Protein AF-A0A667I2D5-F1 (afdb_monomer)

Radius of gyration: 54.89 Å; Cα contacts (8 Å, |Δi|>4): 30; chains: 1; bounding box: 127×65×153 Å

Solvent-accessible surface area (backbone atoms only — not comparable to full-atom values): 14997 Å² total; per-residue (Å²): 140,82,88,86,86,86,88,80,86,84,83,89,75,94,70,89,78,76,84,70,82,79,79,77,81,77,78,92,83,74,82,75,55,59,56,60,52,53,53,52,50,53,54,51,48,52,52,52,52,47,63,74,64,27,68,67,62,54,41,68,75,39,46,72,55,36,74,75,37,50,71,60,47,50,52,52,49,53,50,50,51,51,51,52,54,50,52,54,51,50,52,51,50,49,53,37,58,77,65,43,40,60,62,53,37,52,50,48,51,48,56,49,62,80,41,68,89,58,86,67,83,75,88,70,86,81,86,44,69,71,62,53,49,47,66,71,44,47,66,58,55,48,53,52,51,56,51,52,52,52,54,49,53,52,51,53,52,52,49,51,55,50,52,53,51,49,53,54,50,52,52,53,51,53,53,52,49,52,54,50,51,53,50,51,52,53,50,53,61,72,66,50,77,73,81,78,77,83,73,86,81,87,77,90,77,91,83,81,90,80,86,80,81,80,81,78,83,88,83,89,84,78,91,74,84,84,86,74,90,77,91,86,136

Sequence (233 aa):
MAEARSSYAGGGSEGKGLEGPSRESVPPGTTVPRVKLLDTLVDTFLQKLVAAGSYQRFTDCYKRLYQLQPEMTQRIYDKFITQLQTSVREEISEIKAEGNLEAVLNALDKIVEDRKDQEEPAWRPSGNPEADLRSALVPYFRQQRDALQRHVRKQEAENRRLAEAVVAGRQQVQELQRRGQARQQAWQVSARPYPRAQTPGPGGHDLVLVGVTWGSPHNCSPVALKRVHQDDV

Mean predicted aligned error: 17.48 Å

Nearest PDB structures (foldseek):
  8ppr-assembly1_P  TM=8.383E-01  e=3.979E-16  Homo sapiens

InterPro domains:
  IPR007128 Nuclear MIS12/MIND complex subunit PMF1/Nnf1 [PF03980] (72-170)
  IPR007128 Nuclear MIS12/MIND complex subunit PMF1/Nnf1 [PTHR15459] (1-191)

Structure (mmCIF, N/CA/C/O backbone):
data_AF-A0A667I2D5-F1
#
_entry.id   AF-A0A667I2D5-F1
#
loop_
_atom_site.group_PDB
_atom_site.id
_atom_site.type_symbol
_atom_site.label_atom_id
_atom_site.label_alt_id
_atom_site.label_comp_id
_atom_site.label_asym_id
_atom_site.label_entity_id
_atom_site.label_seq_id
_atom_site.pdbx_PDB_ins_code
_atom_site.Cartn_x
_atom_site.Cartn_y
_atom_site.Cartn_z
_atom_site.occupancy
_atom_site.B_iso_or_equiv
_atom_site.auth_seq_id
_atom_site.auth_comp_id
_atom_site.auth_asym_id
_atom_site.auth_atom_id
_atom_site.pdbx_PDB_model_num
ATOM 1 N N . MET A 1 1 ? -26.941 -44.249 -23.192 1.00 38.88 1 MET A N 1
ATOM 2 C CA . MET A 1 1 ? -26.784 -45.056 -21.961 1.00 38.88 1 MET A CA 1
ATOM 3 C C . MET A 1 1 ? -25.959 -44.222 -20.990 1.00 38.88 1 MET A C 1
ATOM 5 O O . MET A 1 1 ? -24.880 -43.825 -21.391 1.00 38.88 1 MET A O 1
ATOM 9 N N . ALA A 1 2 ? -26.358 -43.845 -19.784 1.00 43.41 2 ALA A N 1
ATOM 10 C CA . ALA A 1 2 ? -27.601 -43.974 -19.041 1.00 43.41 2 ALA A CA 1
ATOM 11 C C . ALA A 1 2 ? -27.702 -42.726 -18.141 1.00 43.41 2 ALA A C 1
ATOM 13 O O . ALA A 1 2 ? -26.692 -42.252 -17.622 1.00 43.41 2 ALA A O 1
ATOM 14 N N . GLU A 1 3 ? -28.910 -42.189 -18.009 1.00 38.44 3 GLU A N 1
ATOM 15 C CA . GLU A 1 3 ? -29.268 -41.167 -17.030 1.00 38.44 3 GLU A CA 1
ATOM 16 C C . GLU A 1 3 ? -29.365 -41.798 -15.633 1.00 38.44 3 GLU A C 1
ATOM 18 O O . GLU A 1 3 ? -29.767 -42.954 -15.502 1.00 38.44 3 GLU A O 1
ATOM 23 N N . ALA A 1 4 ? -29.083 -41.024 -14.585 1.00 41.00 4 ALA A N 1
ATOM 24 C CA . ALA A 1 4 ? -29.531 -41.337 -13.231 1.00 41.00 4 ALA A CA 1
ATOM 25 C C . ALA A 1 4 ? -30.080 -40.063 -12.583 1.00 41.00 4 ALA A C 1
ATOM 27 O O . ALA A 1 4 ? -29.365 -39.238 -12.018 1.00 41.00 4 ALA A O 1
ATOM 28 N N . ARG A 1 5 ? -31.394 -39.917 -12.733 1.00 38.72 5 ARG A N 1
ATOM 29 C CA . ARG A 1 5 ? -32.271 -38.978 -12.042 1.00 38.72 5 ARG A CA 1
ATOM 30 C C . ARG A 1 5 ? -32.697 -39.660 -10.737 1.00 38.72 5 ARG A C 1
ATOM 32 O O . ARG A 1 5 ? -33.153 -40.798 -10.791 1.00 38.72 5 ARG A O 1
ATOM 39 N N . SER A 1 6 ? -32.593 -38.990 -9.592 1.00 41.00 6 SER A N 1
ATOM 40 C CA . SER A 1 6 ? -33.297 -39.416 -8.376 1.00 41.00 6 SER A CA 1
ATOM 41 C C . SER A 1 6 ? -34.102 -38.251 -7.824 1.00 41.00 6 SER A C 1
ATOM 43 O O . SER A 1 6 ? -33.574 -37.191 -7.494 1.00 41.00 6 SER A O 1
ATOM 45 N N . SER A 1 7 ? -35.409 -38.469 -7.822 1.00 40.59 7 SER A N 1
ATOM 46 C CA . SER A 1 7 ? -36.478 -37.608 -7.346 1.00 40.59 7 SER A CA 1
ATOM 47 C C . SER A 1 7 ? -36.873 -38.008 -5.928 1.00 40.59 7 SER A C 1
ATOM 49 O O . SER A 1 7 ? -37.173 -39.179 -5.699 1.00 40.59 7 SER A O 1
ATOM 51 N N . TYR A 1 8 ? -37.012 -37.039 -5.024 1.00 37.84 8 TYR A N 1
ATOM 52 C CA . TYR A 1 8 ? -37.936 -37.170 -3.900 1.00 37.84 8 TYR A CA 1
ATOM 53 C C . TYR A 1 8 ? -38.826 -35.919 -3.816 1.00 37.84 8 TYR A C 1
ATOM 55 O O . TYR A 1 8 ? -38.362 -34.796 -3.638 1.00 37.84 8 TYR A O 1
ATOM 63 N N . ALA A 1 9 ? -40.125 -36.141 -4.021 1.00 35.56 9 ALA A N 1
ATOM 64 C CA . ALA A 1 9 ? -41.208 -35.340 -3.458 1.00 35.56 9 ALA A CA 1
ATOM 65 C C . ALA A 1 9 ? -41.268 -35.650 -1.948 1.00 35.56 9 ALA A C 1
ATOM 67 O O . ALA A 1 9 ? -40.826 -36.715 -1.533 1.00 35.56 9 ALA A O 1
ATOM 68 N N . GLY A 1 10 ? -41.788 -34.849 -1.034 1.00 31.66 10 GLY A N 1
ATOM 69 C CA . GLY A 1 10 ? -42.594 -33.642 -1.059 1.00 31.66 10 GLY A CA 1
ATOM 70 C C . GLY A 1 10 ? -43.036 -33.433 0.398 1.00 31.66 10 GLY A C 1
ATOM 71 O O . GLY A 1 10 ? -43.160 -34.397 1.152 1.00 31.66 10 GLY A O 1
ATOM 72 N N . GLY A 1 11 ? -43.232 -32.190 0.819 1.00 30.33 11 GLY A N 1
ATOM 73 C CA . GLY A 1 11 ? -43.657 -31.880 2.182 1.00 30.33 11 GLY A CA 1
ATOM 74 C C . GLY A 1 11 ? -43.876 -30.388 2.331 1.00 30.33 11 GLY A C 1
ATOM 75 O O . GLY A 1 11 ? -42.960 -29.659 2.694 1.00 30.33 11 GLY A O 1
ATOM 76 N N . GLY A 1 12 ? -45.075 -29.937 1.964 1.00 33.09 12 GLY A N 1
ATOM 77 C CA . GLY A 1 12 ? -45.504 -28.559 2.155 1.00 33.09 12 GLY A CA 1
ATOM 78 C C . GLY A 1 12 ? -45.685 -28.238 3.635 1.00 33.09 12 GLY A C 1
ATOM 79 O O . GLY A 1 12 ? -46.185 -29.058 4.402 1.00 33.09 12 GLY A O 1
ATOM 80 N N . SER A 1 13 ? -45.297 -27.026 4.016 1.00 35.00 13 SER A N 1
ATOM 81 C CA . SER A 1 13 ? -45.782 -26.384 5.229 1.00 35.00 13 SER A CA 1
ATOM 82 C C . SER A 1 13 ? -45.843 -24.882 4.971 1.00 35.00 13 SER A C 1
ATOM 84 O O . SER A 1 13 ? -44.824 -24.237 4.724 1.00 35.00 13 SER A O 1
ATOM 86 N N . GLU A 1 14 ? -47.065 -24.355 4.935 1.00 42.78 14 GLU A N 1
ATOM 87 C CA . GLU A 1 14 ? -47.366 -22.931 4.836 1.00 42.78 14 GLU A CA 1
ATOM 88 C C . GLU A 1 14 ? -46.873 -22.216 6.098 1.00 42.78 14 GLU A C 1
ATOM 90 O O . GLU A 1 14 ? -47.343 -22.466 7.207 1.00 42.78 14 GLU A O 1
ATOM 95 N N . GLY A 1 15 ? -45.924 -21.299 5.925 1.00 33.97 15 GLY A N 1
ATOM 96 C CA . GLY A 1 15 ? -45.449 -20.399 6.967 1.00 33.97 15 GLY A CA 1
ATOM 97 C C . GLY A 1 15 ? -45.526 -18.969 6.461 1.00 33.97 15 GLY A C 1
ATOM 98 O O . GLY A 1 15 ? -44.731 -18.565 5.618 1.00 33.97 15 GLY A O 1
ATOM 99 N N . LYS A 1 16 ? -46.514 -18.225 6.963 1.00 42.78 16 LYS A N 1
ATOM 100 C CA . LYS A 1 16 ? -46.750 -16.799 6.715 1.00 42.78 16 LYS A CA 1
ATOM 101 C C . LYS A 1 16 ? -45.455 -15.980 6.820 1.00 42.78 16 LYS A C 1
ATOM 103 O O . LYS A 1 16 ? -44.954 -15.751 7.919 1.00 42.78 16 LYS A O 1
ATOM 108 N N . GLY A 1 17 ? -44.955 -15.499 5.684 1.00 29.16 17 GLY A N 1
ATOM 109 C CA . GLY A 1 17 ? -43.931 -14.462 5.628 1.00 29.16 17 GLY A CA 1
ATOM 110 C C . GLY A 1 17 ? -44.573 -13.106 5.895 1.00 29.16 17 GLY A C 1
ATOM 111 O O . GLY A 1 17 ? -45.265 -12.568 5.038 1.00 29.16 17 GLY A O 1
ATOM 112 N N . LEU A 1 18 ? -44.380 -12.587 7.105 1.00 40.50 18 LEU A N 1
ATOM 113 C CA . LEU A 1 18 ? -44.649 -11.194 7.439 1.00 40.50 18 LEU A CA 1
ATOM 114 C C . LEU A 1 18 ? -43.691 -10.320 6.621 1.00 40.50 18 LEU A C 1
ATOM 116 O O . LEU A 1 18 ? -42.474 -10.425 6.784 1.00 40.50 18 LEU A O 1
ATOM 120 N N . GLU A 1 19 ? -44.243 -9.484 5.742 1.00 37.50 19 GLU A N 1
ATOM 121 C CA . GLU A 1 19 ? -43.517 -8.388 5.105 1.00 37.50 19 GLU A CA 1
ATOM 122 C C . GLU A 1 19 ? -42.913 -7.497 6.196 1.00 37.50 19 GLU A C 1
ATOM 124 O O . GLU A 1 19 ? -43.611 -6.783 6.917 1.00 37.50 19 GLU A O 1
ATOM 129 N N . GLY A 1 20 ? -41.592 -7.583 6.350 1.00 34.28 20 GLY A N 1
ATOM 130 C CA . GLY A 1 20 ? -40.819 -6.588 7.078 1.00 34.28 20 GLY A CA 1
ATOM 131 C C . GLY A 1 20 ? -40.755 -5.296 6.259 1.00 34.28 20 GLY A C 1
ATOM 132 O O . GLY A 1 20 ? -40.710 -5.362 5.029 1.00 34.28 20 GLY A O 1
ATOM 133 N N . PRO A 1 21 ? -40.749 -4.120 6.907 1.00 38.25 21 PRO A N 1
ATOM 134 C CA . PRO A 1 21 ? -40.799 -2.850 6.204 1.00 38.25 21 PRO A CA 1
ATOM 135 C C . PRO A 1 21 ? -39.547 -2.673 5.344 1.00 38.25 21 PRO A C 1
ATOM 137 O O . PRO A 1 21 ? -38.416 -2.804 5.824 1.00 38.25 21 PRO A O 1
ATOM 140 N N . SER A 1 22 ? -39.796 -2.381 4.067 1.00 39.91 22 SER A N 1
ATOM 141 C CA . SER A 1 22 ? -38.831 -1.951 3.063 1.00 39.91 22 SER A CA 1
ATOM 142 C C . SER A 1 22 ? -37.735 -1.094 3.677 1.00 39.91 22 SER A C 1
ATOM 144 O O . SER A 1 22 ? -37.996 -0.021 4.221 1.00 39.91 22 SER A O 1
ATOM 146 N N . ARG A 1 23 ? -36.491 -1.569 3.560 1.00 42.41 23 ARG A N 1
ATOM 147 C CA . ARG A 1 23 ? -35.308 -0.739 3.772 1.00 42.41 23 ARG A CA 1
ATOM 148 C C . ARG A 1 23 ? -35.358 0.393 2.758 1.00 42.41 23 ARG A C 1
ATOM 150 O O . ARG A 1 23 ? -35.099 0.192 1.576 1.00 42.41 23 ARG A O 1
ATOM 157 N N . GLU A 1 24 ? -35.724 1.558 3.264 1.00 33.25 24 GLU A N 1
ATOM 158 C CA . GLU A 1 24 ? -35.612 2.843 2.604 1.00 33.25 24 GLU A CA 1
ATOM 159 C C . GLU A 1 24 ? -34.197 2.971 2.025 1.00 33.25 24 GLU A C 1
ATOM 161 O O . GLU A 1 24 ? -33.186 2.914 2.730 1.00 33.25 24 GLU A O 1
ATOM 166 N N . SER A 1 25 ? -34.136 3.010 0.699 1.00 42.62 25 SER A N 1
ATOM 167 C CA . SER A 1 25 ? -32.914 3.122 -0.081 1.00 42.62 25 SER A CA 1
ATOM 168 C C . SER A 1 25 ? -32.275 4.484 0.178 1.00 42.62 25 SER A C 1
ATOM 170 O O . SER A 1 25 ? -32.747 5.505 -0.321 1.00 42.62 25 SER A O 1
ATOM 172 N N . VAL A 1 26 ? -31.198 4.485 0.964 1.00 40.22 26 VAL A N 1
ATOM 173 C CA . VAL A 1 26 ? -30.315 5.640 1.160 1.00 40.22 26 VAL A CA 1
ATOM 174 C C . VAL A 1 26 ? -29.669 6.000 -0.191 1.00 40.22 26 VAL A C 1
ATOM 176 O O . VAL A 1 26 ? -29.200 5.097 -0.889 1.00 40.22 26 VAL A O 1
ATOM 179 N N . PRO A 1 27 ? -29.646 7.285 -0.590 1.00 41.75 27 PRO A N 1
ATOM 180 C CA . PRO A 1 27 ? -29.124 7.707 -1.887 1.00 41.75 27 PRO A CA 1
ATOM 181 C C . PRO A 1 27 ? -27.623 7.385 -2.036 1.00 41.75 27 PRO A C 1
ATOM 183 O O . PRO A 1 27 ? -26.867 7.512 -1.067 1.00 41.75 27 PRO A O 1
ATOM 186 N N . PRO A 1 28 ? -27.160 6.990 -3.238 1.00 47.78 28 PRO A N 1
ATOM 187 C CA . PRO A 1 28 ? -25.763 6.662 -3.478 1.00 47.78 28 PRO A CA 1
ATOM 188 C C . PRO A 1 28 ? -24.991 7.972 -3.627 1.00 47.78 28 PRO A C 1
ATOM 190 O O . PRO A 1 28 ? -25.133 8.675 -4.623 1.00 47.78 28 PRO A O 1
ATOM 193 N N . GLY A 1 29 ? -24.197 8.346 -2.629 1.00 52.03 29 GLY A N 1
ATOM 194 C CA . GLY A 1 29 ? -23.428 9.584 -2.764 1.00 52.03 29 GLY A CA 1
ATOM 195 C C . GLY A 1 29 ? -22.392 9.870 -1.697 1.00 52.03 29 GLY A C 1
ATOM 196 O O . GLY A 1 29 ? -21.407 10.531 -2.001 1.00 52.03 29 GLY A O 1
ATOM 197 N N . THR A 1 30 ? -22.542 9.333 -0.487 1.00 50.56 30 THR A N 1
ATOM 198 C CA . THR A 1 30 ? -21.561 9.587 0.573 1.00 50.56 30 THR A CA 1
ATOM 199 C C . THR A 1 30 ? -21.249 8.292 1.295 1.00 50.56 30 THR A C 1
ATOM 201 O O . THR A 1 30 ? -21.928 7.889 2.238 1.00 50.56 30 THR A O 1
ATOM 204 N N . THR A 1 31 ? -20.221 7.606 0.810 1.00 75.88 31 THR A N 1
ATOM 205 C CA . THR A 1 31 ? -19.577 6.499 1.511 1.00 75.88 31 THR A CA 1
ATOM 206 C C . THR A 1 31 ? -19.133 7.011 2.882 1.00 75.88 31 THR A C 1
ATOM 208 O O . THR A 1 31 ? -18.347 7.951 2.986 1.00 75.88 31 THR A O 1
ATOM 211 N N . VAL A 1 32 ? -19.701 6.447 3.954 1.00 85.56 32 VAL A N 1
ATOM 212 C CA . VAL A 1 32 ? -19.296 6.789 5.323 1.00 85.56 32 VAL A CA 1
ATOM 213 C C . VAL A 1 32 ? -17.809 6.447 5.468 1.00 85.56 32 VAL A C 1
ATOM 215 O O . VAL A 1 32 ? -17.448 5.304 5.175 1.00 85.56 32 VAL A O 1
ATOM 218 N N . PRO A 1 33 ? -16.954 7.389 5.917 1.00 92.69 33 PRO A N 1
ATOM 219 C CA . PRO A 1 33 ? -15.530 7.129 6.090 1.00 92.69 33 PRO A CA 1
ATOM 220 C C . PRO A 1 33 ? -15.297 5.913 6.980 1.00 92.69 33 PRO A C 1
ATOM 222 O O . PRO A 1 33 ? -15.915 5.789 8.047 1.00 92.69 33 PRO A O 1
ATOM 225 N N . ARG A 1 34 ? -14.385 5.026 6.577 1.00 94.75 34 ARG A N 1
ATOM 226 C CA . ARG A 1 34 ? -14.156 3.758 7.292 1.00 94.75 34 ARG A CA 1
ATOM 227 C C . ARG A 1 34 ? -13.685 3.961 8.728 1.00 94.75 34 ARG A C 1
ATOM 229 O O . ARG A 1 34 ? -14.050 3.179 9.601 1.00 94.75 34 ARG A O 1
ATOM 236 N N . VAL A 1 35 ? -12.953 5.042 8.996 1.00 94.19 35 VAL A N 1
ATOM 237 C CA . VAL A 1 35 ? -12.556 5.422 10.361 1.00 94.19 35 VAL A CA 1
ATOM 238 C C . VAL A 1 35 ? -13.769 5.682 11.263 1.00 94.19 35 VAL A C 1
ATOM 240 O O . VAL A 1 35 ? -13.824 5.178 12.379 1.00 94.19 35 VAL A O 1
ATOM 243 N N . LYS A 1 36 ? -14.805 6.359 10.751 1.00 94.50 36 LYS A N 1
ATOM 244 C CA . LYS A 1 36 ? -16.034 6.625 11.513 1.00 94.50 36 LYS A CA 1
ATOM 245 C C . LYS A 1 36 ? -16.847 5.354 11.736 1.00 94.50 36 LYS A C 1
ATOM 247 O O . LYS A 1 36 ? -17.496 5.212 12.772 1.00 94.50 36 LYS A O 1
ATOM 252 N N . LEU A 1 37 ? -16.817 4.429 10.774 1.00 96.00 37 LEU A N 1
ATOM 253 C CA . LEU A 1 37 ? -17.417 3.106 10.949 1.00 96.00 37 LEU A CA 1
ATOM 254 C C . LEU A 1 37 ? -16.718 2.338 12.071 1.00 96.00 37 LEU A C 1
ATOM 256 O O . LEU A 1 37 ? -17.405 1.747 12.899 1.00 96.00 37 LEU A O 1
ATOM 260 N N . LEU A 1 38 ? -15.384 2.387 12.137 1.00 95.38 38 LEU A N 1
ATOM 261 C CA . LEU A 1 38 ? -14.627 1.780 13.230 1.00 95.38 38 LEU A CA 1
ATOM 262 C C . LEU A 1 38 ? -15.028 2.378 14.586 1.00 95.38 38 LEU A C 1
ATOM 264 O O . LEU A 1 38 ? -15.368 1.621 15.491 1.00 95.38 38 LEU A O 1
ATOM 268 N N . ASP A 1 39 ? -15.080 3.707 14.705 1.00 95.38 39 ASP A N 1
ATOM 269 C CA . ASP A 1 39 ? -15.493 4.374 15.950 1.00 95.38 39 ASP A CA 1
ATOM 270 C C . ASP A 1 39 ? -16.916 3.953 16.366 1.00 95.38 39 ASP A C 1
ATOM 272 O O . ASP A 1 39 ? -17.163 3.565 17.509 1.00 95.38 39 ASP A O 1
ATOM 276 N N . THR A 1 40 ? -17.837 3.903 15.399 1.00 96.69 40 THR A N 1
ATOM 277 C CA . THR A 1 40 ? -19.226 3.466 15.621 1.00 96.69 40 THR A CA 1
ATOM 278 C C . THR A 1 40 ? -19.309 2.005 16.077 1.00 96.69 40 THR A C 1
ATOM 280 O O . THR A 1 40 ? -20.138 1.660 16.926 1.00 96.69 40 THR A O 1
ATOM 283 N N . LEU A 1 41 ? -18.466 1.124 15.530 1.00 96.88 41 LEU A N 1
ATOM 284 C CA . LEU A 1 41 ? -18.409 -0.285 15.927 1.00 96.88 41 LEU A CA 1
ATOM 285 C C . LEU A 1 41 ? -17.938 -0.437 17.373 1.00 96.88 41 LEU A C 1
ATOM 287 O O . LEU A 1 41 ? -18.526 -1.219 18.121 1.00 96.88 41 LEU A O 1
ATOM 291 N N . VAL A 1 42 ? -16.927 0.331 17.779 1.00 96.56 42 VAL A N 1
ATOM 292 C CA . VAL A 1 42 ? -16.405 0.332 19.153 1.00 96.56 42 VAL A CA 1
ATOM 293 C C . VAL A 1 42 ? -17.453 0.852 20.131 1.00 96.56 42 VAL A C 1
ATOM 295 O O . VAL A 1 42 ? -17.701 0.225 21.162 1.00 96.56 42 VAL A O 1
ATOM 298 N N . ASP A 1 43 ? -18.136 1.942 19.782 1.00 96.75 43 ASP A N 1
ATOM 299 C CA . ASP A 1 43 ? -19.238 2.474 20.584 1.00 96.75 43 ASP A CA 1
ATOM 300 C C . ASP A 1 43 ? -20.365 1.455 20.751 1.00 96.75 43 ASP A C 1
ATOM 302 O O . ASP A 1 43 ? -20.833 1.205 21.866 1.00 96.75 43 ASP A O 1
ATOM 306 N N . THR A 1 44 ? -20.763 0.811 19.654 1.00 97.75 44 THR A N 1
ATOM 307 C CA . THR A 1 44 ? -21.806 -0.220 19.671 1.00 97.75 44 THR A CA 1
ATOM 308 C C . THR A 1 44 ? -21.375 -1.422 20.513 1.00 97.75 44 THR A C 1
ATOM 310 O O . THR A 1 44 ? -22.167 -1.937 21.304 1.00 97.75 44 THR A O 1
ATOM 313 N N . PHE A 1 45 ? -20.120 -1.860 20.394 1.00 97.31 45 PHE A N 1
ATOM 314 C CA . PHE A 1 45 ? -19.559 -2.939 21.204 1.00 97.31 45 PHE A CA 1
ATOM 315 C C . PHE A 1 45 ? -19.627 -2.612 22.700 1.00 97.31 45 PHE A C 1
ATOM 317 O O . PHE A 1 45 ? -20.175 -3.403 23.473 1.00 97.31 45 PHE A O 1
ATOM 324 N N . LEU A 1 46 ? -19.157 -1.429 23.107 1.00 96.69 46 LEU A N 1
ATOM 325 C CA . LEU A 1 46 ? -19.182 -0.998 24.506 1.00 96.69 46 LEU A CA 1
ATOM 326 C C . LEU A 1 46 ? -20.609 -0.897 25.049 1.00 96.69 46 LEU A C 1
ATOM 328 O O . LEU A 1 46 ? -20.868 -1.313 26.177 1.00 96.69 46 LEU A O 1
ATOM 332 N N . GLN A 1 47 ? -21.557 -0.408 24.247 1.00 96.25 47 GLN A N 1
ATOM 333 C CA . GLN A 1 47 ? -22.971 -0.379 24.628 1.00 96.25 47 GLN A CA 1
ATOM 334 C C . GLN A 1 47 ? -23.525 -1.786 24.879 1.00 96.25 47 GLN A C 1
ATOM 336 O O . GLN A 1 47 ? -24.196 -2.017 25.887 1.00 96.25 47 GLN A O 1
ATOM 341 N N . LYS A 1 48 ? -23.240 -2.746 23.989 1.00 97.25 48 LYS A N 1
ATOM 342 C CA . LYS A 1 48 ? -23.696 -4.137 24.149 1.00 97.25 48 LYS A CA 1
ATOM 343 C C . LYS A 1 48 ? -23.042 -4.820 25.345 1.00 97.25 48 LYS A C 1
ATOM 345 O O . LYS A 1 48 ? -23.721 -5.557 26.058 1.00 97.25 48 LYS A O 1
ATOM 350 N N . LEU A 1 49 ? -21.766 -4.537 25.593 1.00 95.69 49 LEU A N 1
ATOM 351 C CA . LEU A 1 49 ? -21.034 -5.056 26.743 1.00 95.69 49 LEU A CA 1
ATOM 352 C C . LEU A 1 49 ? -21.644 -4.561 28.061 1.00 95.69 49 LEU A C 1
ATOM 354 O O . LEU A 1 49 ? -21.926 -5.369 28.945 1.00 95.69 49 LEU A O 1
ATOM 358 N N . VAL A 1 50 ? -21.931 -3.261 28.173 1.00 94.94 50 VAL A N 1
ATOM 359 C CA . VAL A 1 50 ? -22.574 -2.691 29.371 1.00 94.94 50 VAL A CA 1
ATOM 360 C C . VAL A 1 50 ? -24.003 -3.202 29.544 1.00 94.94 50 VAL A C 1
ATOM 362 O O . VAL A 1 50 ? -24.403 -3.531 30.658 1.00 94.94 50 VAL A O 1
ATOM 365 N N . ALA A 1 51 ? -24.763 -3.345 28.456 1.00 94.88 51 ALA A N 1
ATOM 366 C CA . ALA A 1 51 ? -26.106 -3.919 28.517 1.00 94.88 51 ALA A CA 1
ATOM 367 C C . ALA A 1 51 ? -26.092 -5.372 29.030 1.00 94.88 51 ALA A C 1
ATOM 369 O O . ALA A 1 51 ? -26.932 -5.752 29.848 1.00 94.88 51 ALA A O 1
ATOM 370 N N . ALA A 1 52 ? -25.120 -6.181 28.595 1.00 93.44 52 ALA A N 1
ATOM 371 C CA . ALA A 1 52 ? -24.939 -7.545 29.088 1.00 93.44 52 ALA A CA 1
ATOM 372 C C . ALA A 1 52 ? -24.507 -7.571 30.565 1.00 93.44 52 ALA A C 1
ATOM 374 O O . ALA A 1 52 ? -25.013 -8.376 31.347 1.00 93.44 52 ALA A O 1
ATOM 375 N N . GLY A 1 53 ? -23.620 -6.657 30.960 1.00 91.44 53 GLY A N 1
ATOM 376 C CA . GLY A 1 53 ? -23.156 -6.453 32.332 1.00 91.44 53 GLY A CA 1
ATOM 377 C C . GLY A 1 53 ? -24.009 -5.475 33.139 1.00 91.44 53 GLY A C 1
ATOM 378 O O . GLY A 1 53 ? -23.447 -4.698 33.904 1.00 91.44 53 GLY A O 1
ATOM 379 N N . SER A 1 54 ? -25.335 -5.460 32.955 1.00 94.44 54 SER A N 1
ATOM 380 C CA . SER A 1 54 ? -26.232 -4.496 33.619 1.00 94.44 54 SER A CA 1
ATOM 381 C C . SER A 1 54 ? -26.095 -4.486 35.151 1.00 94.44 54 SER A C 1
ATOM 383 O O . SER A 1 54 ? -25.810 -5.520 35.762 1.00 94.44 54 SER A O 1
ATOM 385 N N . TYR A 1 55 ? -26.390 -3.344 35.782 1.00 95.00 55 TYR A N 1
ATOM 386 C CA . TYR A 1 55 ? -26.342 -3.202 37.242 1.00 95.00 55 TYR A CA 1
ATOM 387 C C . TYR A 1 55 ? -27.190 -4.251 37.973 1.00 95.00 55 TYR A C 1
ATOM 389 O O . TYR A 1 55 ? -26.749 -4.804 38.974 1.00 95.00 55 TYR A O 1
ATOM 397 N N . GLN A 1 56 ? -28.361 -4.606 37.429 1.00 94.00 56 GLN A N 1
ATOM 398 C CA . GLN A 1 56 ? -29.218 -5.653 37.995 1.00 94.00 56 GLN A CA 1
ATOM 399 C C . GLN A 1 56 ? -28.480 -6.990 38.106 1.00 94.00 56 GLN A C 1
ATOM 401 O O . GLN A 1 56 ? -28.393 -7.559 39.193 1.00 94.00 56 GLN A O 1
ATOM 406 N N . ARG A 1 57 ? -27.849 -7.435 37.012 1.00 94.25 57 ARG A N 1
ATOM 407 C CA . ARG A 1 57 ? -27.047 -8.669 36.997 1.00 94.25 57 ARG A CA 1
ATOM 408 C C . ARG A 1 57 ? -25.874 -8.601 37.970 1.00 94.25 57 ARG A C 1
ATOM 410 O O . ARG A 1 57 ? -25.569 -9.593 38.623 1.00 94.25 57 ARG A O 1
ATOM 417 N N . PHE A 1 58 ? -25.240 -7.437 38.098 1.00 94.69 58 PHE A N 1
ATOM 418 C CA . PHE A 1 58 ? -24.178 -7.228 39.078 1.00 94.69 58 PHE A CA 1
ATOM 419 C C . PHE A 1 58 ? -24.699 -7.387 40.517 1.00 94.69 58 PHE A C 1
ATOM 421 O O . PHE A 1 58 ? -24.145 -8.165 41.295 1.00 94.69 58 PHE A O 1
ATOM 428 N N . THR A 1 59 ? -25.810 -6.734 40.866 1.00 94.81 59 THR A N 1
ATOM 429 C CA . THR A 1 59 ? -26.421 -6.854 42.201 1.00 94.81 59 THR A CA 1
ATOM 430 C C . THR A 1 59 ? -26.969 -8.252 42.487 1.00 94.81 59 THR A C 1
ATOM 432 O O . THR A 1 59 ? -26.897 -8.710 43.626 1.00 94.81 59 THR A O 1
ATOM 435 N N . ASP A 1 60 ? -27.441 -8.971 41.466 1.00 94.62 60 ASP A N 1
ATOM 436 C CA . ASP A 1 60 ? -27.900 -10.356 41.590 1.00 94.62 60 ASP A CA 1
ATOM 437 C C . ASP A 1 60 ? -26.765 -11.326 41.938 1.00 94.62 60 ASP A C 1
ATOM 439 O O . ASP A 1 60 ? -26.988 -12.296 42.666 1.00 94.62 60 ASP A O 1
ATOM 443 N N . CYS A 1 61 ? -25.546 -11.057 41.467 1.00 93.75 61 CYS A N 1
ATOM 444 C CA . CYS A 1 61 ? -24.352 -11.817 41.839 1.00 93.75 61 CYS A CA 1
ATOM 445 C C . CYS A 1 61 ? -23.827 -11.433 43.234 1.00 93.75 61 CYS A C 1
ATOM 447 O O . CYS A 1 61 ? -23.284 -12.279 43.943 1.00 93.75 61 CYS A O 1
ATOM 449 N N . TYR A 1 62 ? -24.023 -10.180 43.660 1.00 93.19 62 TYR A N 1
ATOM 450 C CA . TYR A 1 62 ? -23.514 -9.634 44.926 1.00 93.19 62 TYR A CA 1
ATOM 451 C C . TYR A 1 62 ? -24.627 -9.242 45.916 1.00 93.19 62 TYR A C 1
ATOM 453 O O . TYR A 1 62 ? -24.517 -8.243 46.631 1.00 93.19 62 TYR A O 1
ATOM 461 N N . LYS A 1 63 ? -25.689 -10.057 46.017 1.00 94.12 63 LYS A N 1
ATOM 462 C CA . LYS A 1 63 ? -26.902 -9.744 46.809 1.00 94.12 63 LYS A CA 1
ATOM 463 C C . LYS A 1 63 ? -26.614 -9.335 48.247 1.00 94.12 63 LYS A C 1
ATOM 465 O O . LYS A 1 63 ? -27.214 -8.393 48.753 1.00 94.12 63 LYS A O 1
ATOM 470 N N . ARG A 1 64 ? -25.690 -10.033 48.911 1.00 92.62 64 ARG A N 1
ATOM 471 C CA . ARG A 1 64 ? -25.374 -9.771 50.320 1.00 92.62 64 ARG A CA 1
ATOM 472 C C . ARG A 1 64 ? -24.699 -8.416 50.527 1.00 92.62 64 ARG A C 1
ATOM 474 O O . ARG A 1 64 ? -25.008 -7.736 51.496 1.00 92.62 64 ARG A O 1
ATOM 481 N N . LEU A 1 65 ? -23.811 -8.023 49.614 1.00 89.81 65 LEU A N 1
ATOM 482 C CA . LEU A 1 65 ? -23.157 -6.715 49.649 1.00 89.81 65 LEU A CA 1
ATOM 483 C C . LEU A 1 65 ? -24.168 -5.601 49.360 1.00 89.81 65 LEU A C 1
ATOM 485 O O . LEU A 1 65 ? -24.218 -4.618 50.092 1.00 89.81 65 LEU A O 1
ATOM 489 N N . TYR A 1 66 ? -25.026 -5.811 48.359 1.00 93.62 66 TYR A N 1
ATOM 490 C CA . TYR A 1 66 ? -26.083 -4.870 47.997 1.00 93.62 66 TYR A CA 1
ATOM 491 C C . TYR A 1 66 ? -27.078 -4.626 49.143 1.00 93.62 66 TYR A C 1
ATOM 493 O O . TYR A 1 66 ? -27.437 -3.484 49.405 1.00 93.62 66 TYR A O 1
ATOM 501 N N . GLN A 1 67 ? -27.476 -5.676 49.871 1.00 93.75 67 GLN A N 1
ATOM 502 C CA . GLN A 1 67 ? -28.370 -5.562 51.034 1.00 93.75 67 GLN A CA 1
ATOM 503 C C . GLN A 1 67 ? -27.750 -4.791 52.206 1.00 93.75 67 GLN A C 1
ATOM 505 O O . GLN A 1 67 ? -28.477 -4.152 52.960 1.00 93.75 67 GLN A O 1
ATOM 510 N N . LEU A 1 68 ? -26.429 -4.876 52.385 1.00 94.62 68 LEU A N 1
ATOM 511 C CA . LEU A 1 68 ? -25.724 -4.193 53.472 1.00 94.62 68 LEU A CA 1
ATOM 512 C C . LEU A 1 68 ? -25.425 -2.729 53.133 1.00 94.62 68 LEU A C 1
ATOM 514 O O . LEU A 1 68 ? -25.564 -1.868 53.997 1.00 94.62 68 LEU A O 1
ATOM 518 N N . GLN A 1 69 ? -24.968 -2.460 51.906 1.00 93.25 69 GLN A N 1
ATOM 519 C CA . GLN A 1 69 ? -24.549 -1.131 51.451 1.00 93.25 69 GLN A CA 1
ATOM 520 C C . GLN A 1 69 ? -24.884 -0.921 49.960 1.00 93.25 69 GLN A C 1
ATOM 522 O O . GLN A 1 69 ? -24.018 -1.107 49.089 1.00 93.25 69 GLN A O 1
ATOM 527 N N . PRO A 1 70 ? -26.124 -0.519 49.633 1.00 92.94 70 PRO A N 1
ATOM 528 C CA . PRO A 1 70 ? -26.554 -0.333 48.250 1.00 92.94 70 PRO A CA 1
ATOM 529 C C . PRO A 1 70 ? -25.850 0.849 47.569 1.00 92.94 70 PRO A C 1
ATOM 531 O O . PRO A 1 70 ? -25.455 0.731 46.408 1.00 92.94 70 PRO A O 1
ATOM 534 N N . GLU A 1 71 ? -25.598 1.949 48.284 1.00 93.94 71 GLU A N 1
ATOM 535 C CA . GLU A 1 71 ? -24.930 3.135 47.729 1.00 93.94 71 GLU A CA 1
ATOM 536 C C . GLU A 1 71 ? -23.471 2.841 47.370 1.00 93.94 71 GLU A C 1
ATOM 538 O O . GLU A 1 71 ? -22.972 3.279 46.332 1.00 93.94 71 GLU A O 1
ATOM 543 N N . MET A 1 72 ? -22.773 2.076 48.216 1.00 94.38 72 MET A N 1
ATOM 544 C CA . MET A 1 72 ? -21.395 1.665 47.942 1.00 94.38 72 MET A CA 1
ATOM 545 C C . MET A 1 72 ? -21.337 0.704 46.752 1.00 94.38 72 MET A C 1
ATOM 547 O O . MET A 1 72 ? -20.483 0.854 45.880 1.00 94.38 72 MET A O 1
ATOM 551 N N . THR A 1 73 ? -22.273 -0.246 46.679 1.00 94.19 73 THR A N 1
ATOM 552 C CA . THR A 1 73 ? -22.367 -1.205 45.567 1.00 94.19 73 THR A CA 1
ATOM 553 C C . THR A 1 73 ? -22.579 -0.493 44.229 1.00 94.19 73 THR A C 1
ATOM 555 O O . THR A 1 73 ? -21.908 -0.824 43.250 1.00 94.19 73 THR A O 1
ATOM 558 N N . GLN A 1 74 ? -23.442 0.527 44.198 1.00 94.56 74 GLN A N 1
ATOM 559 C CA . GLN A 1 74 ? -23.659 1.352 43.010 1.00 94.56 74 GLN A CA 1
ATOM 560 C C . GLN A 1 74 ? -22.387 2.104 42.601 1.00 94.56 74 GLN A C 1
ATOM 562 O O . GLN A 1 74 ? -21.966 2.014 41.452 1.00 94.56 74 GLN A O 1
ATOM 567 N N . ARG A 1 75 ? -21.704 2.761 43.549 1.00 96.31 75 ARG A N 1
ATOM 568 C CA . ARG A 1 75 ? -20.443 3.476 43.272 1.00 96.31 75 ARG A CA 1
ATOM 569 C C . ARG A 1 75 ? -19.349 2.564 42.721 1.00 96.31 75 ARG A C 1
ATOM 571 O O . ARG A 1 75 ? -18.595 2.980 41.844 1.00 96.31 75 ARG A O 1
ATOM 578 N N . ILE A 1 76 ? -19.242 1.338 43.238 1.00 95.56 76 ILE A N 1
ATOM 579 C CA . ILE A 1 76 ? -18.284 0.342 42.737 1.00 95.56 76 ILE A CA 1
ATOM 580 C C . ILE A 1 76 ? -18.616 -0.022 41.290 1.00 95.56 76 ILE A C 1
ATOM 582 O O . ILE A 1 76 ? -17.716 -0.030 40.453 1.00 95.56 76 ILE A O 1
ATOM 586 N N . TYR A 1 77 ? -19.889 -0.296 40.994 1.00 96.12 77 TYR A N 1
ATOM 587 C CA . TYR A 1 77 ? -20.328 -0.628 39.642 1.00 96.12 77 TYR A CA 1
ATOM 588 C C . TYR A 1 77 ? -20.075 0.518 38.659 1.00 96.12 77 TYR A C 1
ATOM 590 O O . TYR A 1 77 ? -19.465 0.300 37.613 1.00 96.12 77 TYR A O 1
ATOM 598 N N . ASP A 1 78 ? -20.466 1.740 39.019 1.00 96.38 78 ASP A N 1
ATOM 599 C CA . ASP A 1 78 ? -20.276 2.919 38.173 1.00 96.38 78 ASP A CA 1
ATOM 600 C C . ASP A 1 78 ? -18.786 3.141 37.880 1.00 96.38 78 ASP A C 1
ATOM 602 O O . ASP A 1 78 ? -18.397 3.350 36.729 1.00 96.38 78 ASP A O 1
ATOM 606 N N . LYS A 1 79 ? -17.922 3.013 38.898 1.00 97.12 79 LYS A N 1
ATOM 607 C CA . LYS A 1 79 ? -16.466 3.112 38.724 1.00 97.12 79 LYS A CA 1
ATOM 608 C C . LYS A 1 79 ? -15.910 1.995 37.840 1.00 97.12 79 LYS A C 1
ATOM 610 O O . LYS A 1 79 ? -15.063 2.257 36.994 1.00 97.12 79 LYS A O 1
ATOM 615 N N . PHE A 1 80 ? -16.379 0.764 38.021 1.00 95.81 80 PHE A N 1
ATOM 616 C CA . PHE A 1 80 ? -15.959 -0.373 37.208 1.00 95.81 80 PHE A CA 1
ATOM 617 C C . PHE A 1 80 ? -16.321 -0.181 35.730 1.00 95.81 80 PHE A C 1
ATOM 619 O O . PHE A 1 80 ? -15.454 -0.317 34.870 1.00 95.81 80 PHE A O 1
ATOM 626 N N . ILE A 1 81 ? -17.573 0.179 35.429 1.00 96.38 81 ILE A N 1
ATOM 627 C CA . ILE A 1 81 ? -18.034 0.367 34.048 1.00 96.38 81 ILE A CA 1
ATOM 628 C C . ILE A 1 81 ? -17.329 1.548 33.389 1.00 96.38 81 ILE A C 1
ATOM 630 O O . ILE A 1 81 ? -16.844 1.409 32.269 1.00 96.38 81 ILE A O 1
ATOM 634 N N . THR A 1 82 ? -17.226 2.685 34.080 1.00 96.38 82 THR A N 1
ATOM 635 C CA . THR A 1 82 ? -16.531 3.863 33.539 1.00 96.38 82 THR A CA 1
ATOM 636 C C . THR A 1 82 ? -15.058 3.575 33.277 1.00 96.38 82 THR A C 1
ATOM 638 O O . THR A 1 82 ? -14.584 3.850 32.181 1.00 96.38 82 THR A O 1
ATOM 641 N N . GLN A 1 83 ? -14.347 2.950 34.221 1.00 97.62 83 GLN A N 1
ATOM 642 C CA . GLN A 1 83 ? -12.942 2.591 34.027 1.00 97.62 83 GLN A CA 1
ATOM 643 C C . GLN A 1 83 ? -12.763 1.597 32.875 1.00 97.62 83 GLN A C 1
ATOM 645 O O . GLN A 1 83 ? -11.857 1.770 32.066 1.00 97.62 83 GLN A O 1
ATOM 650 N N . LEU A 1 84 ? -13.632 0.589 32.767 1.00 96.31 84 LEU A N 1
ATOM 651 C CA . LEU A 1 84 ? -13.588 -0.383 31.676 1.00 96.31 84 LEU A CA 1
ATOM 652 C C . LEU A 1 84 ? -13.818 0.284 30.315 1.00 96.31 84 LEU A C 1
ATOM 654 O O . LEU A 1 84 ? -13.061 0.050 29.378 1.00 96.31 84 LEU A O 1
ATOM 658 N N . GLN A 1 85 ? -14.851 1.122 30.199 1.00 96.81 85 GLN A N 1
ATOM 659 C CA . GLN A 1 85 ? -15.157 1.828 28.955 1.00 96.81 85 GLN A CA 1
ATOM 660 C C . GLN A 1 85 ? -14.035 2.785 28.556 1.00 96.81 85 GLN A C 1
ATOM 662 O O . GLN A 1 85 ? -13.658 2.805 27.387 1.00 96.81 85 GLN A O 1
ATOM 667 N N . THR A 1 86 ? -13.507 3.560 29.504 1.00 97.38 86 THR A N 1
ATOM 668 C CA . THR A 1 86 ? -12.403 4.491 29.253 1.00 97.38 86 THR A CA 1
ATOM 669 C C . THR A 1 86 ? -11.143 3.742 28.844 1.00 97.38 86 THR A C 1
ATOM 671 O O . THR A 1 86 ? -10.605 4.034 27.785 1.00 97.38 86 THR A O 1
ATOM 674 N N . SER A 1 87 ? -10.750 2.706 29.590 1.00 98.06 87 SER A N 1
ATOM 675 C CA . SER A 1 87 ? -9.552 1.917 29.287 1.00 98.06 87 SER A CA 1
ATOM 676 C C . SER A 1 87 ? -9.623 1.263 27.905 1.00 98.06 87 SER A C 1
ATOM 678 O O . SER A 1 87 ? -8.658 1.325 27.155 1.00 98.06 87 SER A O 1
ATOM 680 N N . VAL A 1 88 ? -10.772 0.697 27.516 1.00 96.62 88 VAL A N 1
ATOM 681 C CA . VAL A 1 88 ? -10.939 0.118 26.170 1.00 96.62 88 VAL A CA 1
ATOM 682 C C . VAL A 1 88 ? -10.887 1.193 25.079 1.00 96.62 88 VAL A C 1
ATOM 684 O O . VAL A 1 88 ? -10.321 0.956 24.015 1.00 96.62 88 VAL A O 1
ATOM 687 N N . ARG A 1 89 ? -11.475 2.375 25.310 1.00 97.25 89 ARG A N 1
ATOM 688 C CA . ARG A 1 89 ? -11.414 3.488 24.345 1.00 97.25 89 ARG A CA 1
ATOM 689 C C . ARG A 1 89 ? -9.995 4.017 24.180 1.00 97.25 89 ARG A C 1
ATOM 691 O O . ARG A 1 89 ? -9.602 4.303 23.051 1.00 97.25 89 ARG A O 1
ATOM 698 N N . GLU A 1 90 ? -9.264 4.156 25.279 1.00 97.69 90 GLU A N 1
ATOM 699 C CA . GLU A 1 90 ? -7.865 4.586 25.296 1.00 97.69 90 GLU A CA 1
ATOM 700 C C . GLU A 1 90 ? -6.999 3.582 24.539 1.00 97.69 90 GLU A C 1
ATOM 702 O O . GLU A 1 90 ? -6.385 3.967 23.551 1.00 97.69 90 GLU A O 1
ATOM 707 N N . GLU A 1 91 ? -7.084 2.293 24.875 1.00 97.88 91 GLU A N 1
ATOM 708 C CA . GLU A 1 91 ? -6.334 1.224 24.202 1.00 97.88 91 GLU A CA 1
ATOM 709 C C . GLU A 1 91 ? -6.585 1.210 22.686 1.00 97.88 91 GLU A C 1
ATOM 711 O O . GLU A 1 91 ? -5.665 1.170 21.875 1.00 97.88 91 GLU A O 1
ATOM 716 N N . ILE A 1 92 ? -7.850 1.302 22.264 1.00 96.56 92 ILE A N 1
ATOM 717 C CA . ILE A 1 92 ? -8.182 1.340 20.835 1.00 96.56 92 ILE A CA 1
ATOM 718 C C . ILE A 1 92 ? -7.664 2.624 20.179 1.00 96.56 92 ILE A C 1
ATOM 720 O O . ILE A 1 92 ? -7.236 2.589 19.024 1.00 96.56 92 ILE A O 1
ATOM 724 N N . SER A 1 93 ? -7.693 3.755 20.882 1.00 96.31 93 SER A N 1
ATOM 725 C CA . SER A 1 93 ? -7.146 5.015 20.369 1.00 96.31 93 SER A CA 1
ATOM 726 C C . SER A 1 93 ? -5.626 4.946 20.220 1.00 96.31 93 SER A C 1
ATOM 728 O O . SER A 1 93 ? -5.094 5.438 19.225 1.00 96.31 93 SER A O 1
ATOM 730 N N . GLU A 1 94 ? -4.940 4.282 21.148 1.00 97.88 94 GLU A N 1
ATOM 731 C CA . GLU A 1 94 ? -3.506 4.004 21.073 1.00 97.88 94 GLU A CA 1
ATOM 732 C C . GLU A 1 94 ? -3.183 3.101 19.879 1.00 97.88 94 GLU A C 1
ATOM 734 O O . GLU A 1 94 ? -2.371 3.485 19.039 1.00 97.88 94 GLU A O 1
ATOM 739 N N . ILE A 1 95 ? -3.902 1.986 19.703 1.00 96.88 95 ILE A N 1
ATOM 740 C CA . ILE A 1 95 ? -3.752 1.096 18.536 1.00 96.88 95 ILE A CA 1
ATOM 741 C C . ILE A 1 95 ? -4.023 1.850 17.222 1.00 96.88 95 ILE A C 1
ATOM 743 O O . ILE A 1 95 ? -3.311 1.662 16.230 1.00 96.88 95 ILE A O 1
ATOM 747 N N . LYS A 1 96 ? -5.039 2.727 17.187 1.00 95.88 96 LYS A N 1
ATOM 748 C CA . LYS A 1 96 ? -5.332 3.579 16.020 1.00 95.88 96 LYS A CA 1
ATOM 749 C C . LYS A 1 96 ? -4.165 4.506 15.692 1.00 95.88 96 LYS A C 1
ATOM 751 O O . LYS A 1 96 ? -3.845 4.662 14.510 1.00 95.88 96 LYS A O 1
ATOM 756 N N . ALA A 1 97 ? -3.562 5.117 16.708 1.00 96.62 97 ALA A N 1
ATOM 757 C CA . ALA A 1 97 ? -2.446 6.039 16.550 1.00 96.62 97 ALA A CA 1
ATOM 758 C C . ALA A 1 97 ? -1.157 5.309 16.142 1.00 96.62 97 ALA A C 1
ATOM 760 O O . ALA A 1 97 ? -0.528 5.704 15.160 1.00 96.62 97 ALA A O 1
ATOM 761 N N . GLU A 1 98 ? -0.801 4.219 16.828 1.00 97.19 98 GLU A N 1
ATOM 762 C CA . GLU A 1 98 ? 0.383 3.401 16.535 1.00 97.19 98 GLU A CA 1
ATOM 763 C C . GLU A 1 98 ? 0.322 2.821 15.119 1.00 97.19 98 GLU A C 1
ATOM 765 O O . GLU A 1 98 ? 1.269 2.942 14.339 1.00 97.19 98 GLU A O 1
ATOM 770 N N . GLY A 1 99 ? -0.826 2.249 14.749 1.00 94.56 99 GLY A N 1
ATOM 771 C CA . GLY A 1 99 ? -1.051 1.687 13.420 1.00 94.56 99 GLY A CA 1
ATOM 772 C C . GLY A 1 99 ? -1.285 2.727 12.324 1.00 94.56 99 GLY A C 1
ATOM 773 O O . GLY A 1 99 ? -1.499 2.343 11.173 1.00 94.56 99 GLY A O 1
ATOM 774 N N . ASN A 1 100 ? -1.299 4.025 12.659 1.00 96.44 100 ASN A N 1
ATOM 775 C CA . ASN A 1 100 ? -1.667 5.120 11.757 1.00 96.44 100 ASN A CA 1
ATOM 776 C C . ASN A 1 100 ? -2.948 4.810 10.950 1.00 96.44 100 ASN A C 1
ATOM 778 O O . ASN A 1 100 ? -3.042 5.049 9.738 1.00 96.44 100 ASN A O 1
ATOM 782 N N . LEU A 1 101 ? -3.934 4.204 11.622 1.00 95.75 101 LEU A N 1
ATOM 783 C CA . LEU A 1 101 ? -5.091 3.601 10.962 1.00 95.75 101 LEU A CA 1
ATOM 784 C C . LEU A 1 101 ? -5.946 4.642 10.251 1.00 95.75 101 LEU A C 1
ATOM 786 O O . LEU A 1 101 ? -6.522 4.343 9.211 1.00 95.75 101 LEU A O 1
ATOM 790 N N . GLU A 1 102 ? -6.007 5.868 10.764 1.00 94.94 102 GLU A N 1
ATOM 791 C CA . GLU A 1 102 ? -6.771 6.939 10.126 1.00 94.94 102 GLU A CA 1
ATOM 792 C C . GLU A 1 102 ? -6.223 7.255 8.733 1.00 94.94 102 GLU A C 1
ATOM 794 O O . GLU A 1 102 ? -6.983 7.294 7.768 1.00 94.94 102 GLU A O 1
ATOM 799 N N . ALA A 1 103 ? -4.902 7.397 8.589 1.00 95.44 103 ALA A N 1
ATOM 800 C CA . ALA A 1 103 ? -4.290 7.653 7.290 1.00 95.44 103 ALA A CA 1
ATOM 801 C C . ALA A 1 103 ? -4.462 6.465 6.333 1.00 95.44 103 ALA A C 1
ATOM 803 O O . ALA A 1 103 ? -4.795 6.668 5.166 1.00 95.44 103 ALA A O 1
ATOM 804 N N . VAL A 1 104 ? -4.277 5.232 6.821 1.00 97.62 104 VAL A N 1
ATOM 805 C CA . VAL A 1 104 ? -4.417 4.013 6.00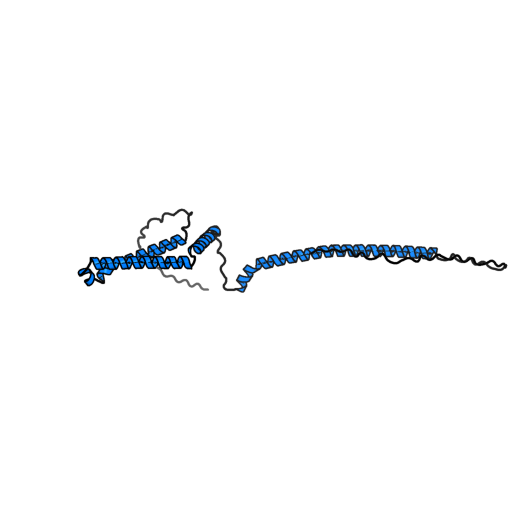5 1.00 97.62 104 VAL A CA 1
ATOM 806 C C . VAL A 1 104 ? -5.860 3.818 5.538 1.00 97.62 104 VAL A C 1
ATOM 808 O O . VAL A 1 104 ? -6.090 3.547 4.360 1.00 97.62 104 VAL A O 1
ATOM 811 N N . LEU A 1 105 ? -6.843 3.990 6.426 1.00 96.50 105 LEU A N 1
ATOM 812 C CA . LEU A 1 105 ? -8.260 3.856 6.088 1.00 96.50 105 LEU A CA 1
ATOM 813 C C . LEU A 1 105 ? -8.730 4.982 5.164 1.00 96.50 105 LEU A C 1
ATOM 815 O O . LEU A 1 105 ? -9.455 4.701 4.216 1.00 96.50 105 LEU A O 1
ATOM 819 N N . ASN A 1 106 ? -8.261 6.217 5.361 1.00 95.38 106 ASN A N 1
ATOM 820 C CA . ASN A 1 106 ? -8.553 7.324 4.447 1.00 95.38 106 ASN A CA 1
ATOM 821 C C . ASN A 1 106 ? -7.908 7.111 3.064 1.00 95.38 106 ASN A C 1
ATOM 823 O O . ASN A 1 106 ? -8.517 7.413 2.037 1.00 95.38 106 ASN A O 1
ATO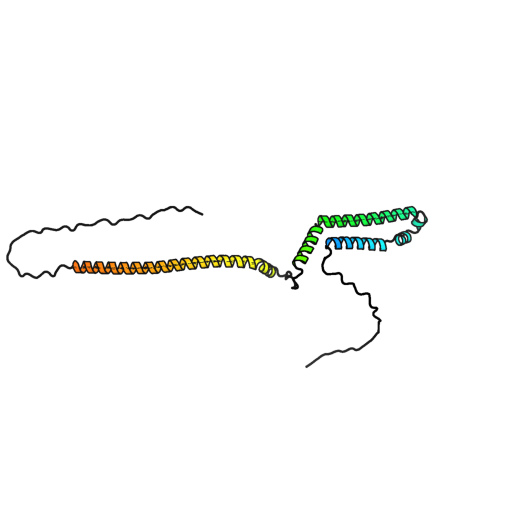M 827 N N . ALA A 1 107 ? -6.690 6.563 3.007 1.00 96.50 107 ALA A N 1
ATOM 828 C CA . ALA A 1 107 ? -6.047 6.193 1.747 1.00 96.50 107 ALA A CA 1
ATOM 829 C C . ALA A 1 107 ? -6.798 5.052 1.045 1.00 96.50 107 ALA A C 1
ATOM 831 O O . ALA A 1 107 ? -6.963 5.087 -0.173 1.00 96.50 107 ALA A O 1
ATOM 832 N N . LEU A 1 108 ? -7.294 4.067 1.800 1.00 95.75 108 LEU A N 1
ATOM 833 C CA . LEU A 1 108 ? -8.142 3.003 1.269 1.00 95.75 108 LEU A CA 1
ATOM 834 C C . LEU A 1 108 ? -9.477 3.545 0.751 1.00 95.75 108 LEU A C 1
ATOM 83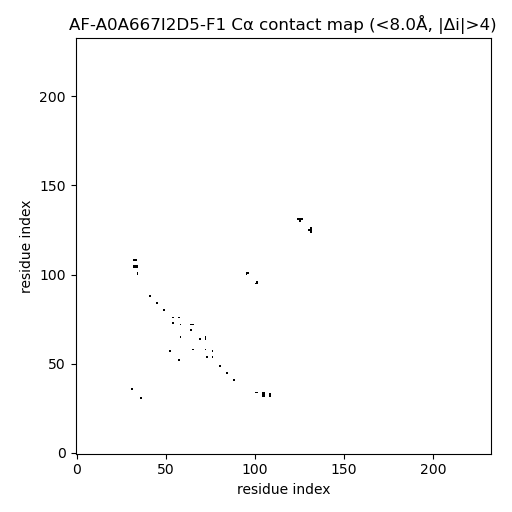6 O O . LEU A 1 108 ? -9.904 3.139 -0.329 1.00 95.75 108 LEU A O 1
ATOM 840 N N . ASP A 1 109 ? -10.112 4.465 1.483 1.00 95.38 109 ASP A N 1
ATOM 841 C CA . ASP A 1 109 ? -11.307 5.176 1.026 1.00 95.38 109 ASP A CA 1
ATOM 842 C C . ASP A 1 109 ? -11.013 5.826 -0.331 1.00 95.38 109 ASP A C 1
ATOM 844 O O . ASP A 1 109 ? -11.693 5.510 -1.301 1.00 95.38 109 ASP A O 1
ATOM 848 N N . LYS A 1 110 ? -9.917 6.584 -0.455 1.00 95.00 110 LYS A N 1
ATOM 849 C CA . LYS A 1 110 ? -9.492 7.181 -1.731 1.00 95.00 110 LYS A CA 1
ATOM 850 C C . LYS A 1 110 ? -9.275 6.152 -2.851 1.00 95.00 110 LYS A C 1
ATOM 852 O O . LYS A 1 110 ? -9.762 6.361 -3.952 1.00 95.00 110 LYS A O 1
ATOM 857 N N . ILE A 1 111 ? -8.585 5.039 -2.592 1.00 93.81 111 ILE A N 1
ATOM 858 C CA . ILE A 1 111 ? -8.349 3.991 -3.606 1.00 93.81 111 ILE A CA 1
ATOM 859 C C . ILE A 1 111 ? -9.669 3.394 -4.104 1.00 93.81 111 ILE A C 1
ATOM 861 O O . ILE A 1 111 ? -9.804 3.091 -5.289 1.00 93.81 111 ILE A O 1
ATOM 865 N N . VAL A 1 112 ? -10.632 3.197 -3.201 1.00 92.12 112 VAL A N 1
ATOM 866 C CA . VAL A 1 112 ? -11.961 2.688 -3.553 1.00 92.12 112 VAL A CA 1
ATOM 867 C C . VAL A 1 112 ? -12.722 3.722 -4.374 1.00 92.12 112 VAL A C 1
ATOM 869 O O . VAL A 1 112 ? -13.312 3.347 -5.381 1.00 92.12 112 VAL A O 1
ATOM 872 N N . GLU A 1 113 ? -12.667 5.000 -3.990 1.00 92.12 113 GLU A N 1
ATOM 873 C CA . GLU A 1 113 ? -13.245 6.115 -4.750 1.00 92.12 113 GLU A CA 1
ATOM 874 C C . GLU A 1 113 ? -12.662 6.210 -6.171 1.00 92.12 113 GLU A C 1
ATOM 876 O O . GLU A 1 113 ? -13.423 6.224 -7.136 1.00 92.12 113 GLU A O 1
ATOM 881 N N . ASP A 1 114 ? -11.332 6.168 -6.314 1.00 92.00 114 ASP A N 1
ATOM 882 C CA . ASP A 1 114 ? -10.606 6.254 -7.597 1.00 92.00 114 ASP A CA 1
ATOM 883 C C . ASP A 1 114 ? -10.949 5.101 -8.567 1.00 92.00 114 ASP A C 1
ATOM 885 O O . ASP A 1 114 ? -10.643 5.157 -9.760 1.00 92.00 114 ASP A O 1
ATOM 889 N N . ARG A 1 115 ? -11.540 4.017 -8.053 1.00 89.00 115 ARG A N 1
ATOM 890 C CA . ARG A 1 115 ? -11.839 2.776 -8.782 1.00 89.00 115 ARG A CA 1
ATOM 891 C C . ARG A 1 115 ? -13.335 2.469 -8.866 1.00 89.00 115 ARG A C 1
ATOM 893 O O . ARG A 1 115 ? -13.682 1.386 -9.327 1.00 89.00 115 ARG A O 1
ATOM 900 N N . LYS A 1 116 ? -14.210 3.387 -8.443 1.00 88.56 116 LYS A N 1
ATOM 901 C CA . LYS A 1 116 ? -15.668 3.169 -8.381 1.00 88.56 116 LYS A CA 1
ATOM 902 C C . LYS A 1 116 ? -16.295 2.720 -9.696 1.00 88.56 116 LYS A C 1
ATOM 904 O O . LYS A 1 116 ? -17.207 1.904 -9.670 1.00 88.56 116 LYS A O 1
ATOM 909 N N . ASP A 1 117 ? -15.780 3.224 -10.812 1.00 88.56 117 ASP A N 1
ATOM 910 C CA . ASP A 1 117 ? -16.336 2.967 -12.143 1.00 88.56 117 ASP A CA 1
ATOM 911 C C . ASP A 1 117 ? -15.777 1.688 -12.799 1.00 88.56 117 ASP A C 1
ATOM 913 O O . ASP A 1 117 ? -16.176 1.326 -13.904 1.00 88.56 117 ASP A O 1
ATOM 917 N N . GLN A 1 118 ? -14.828 0.997 -12.153 1.00 87.44 118 GLN A N 1
ATOM 918 C CA . GLN A 1 118 ? -14.271 -0.257 -12.663 1.00 87.44 118 GLN A CA 1
ATOM 919 C C . GLN A 1 118 ? -15.062 -1.452 -12.123 1.00 87.44 118 GLN A C 1
ATOM 921 O O . GLN A 1 118 ? -14.882 -1.861 -10.979 1.00 87.44 118 GLN A O 1
ATOM 926 N N . GLU A 1 119 ? -15.902 -2.047 -12.972 1.00 85.06 119 GLU A N 1
ATOM 927 C CA . GLU A 1 119 ? -16.660 -3.266 -12.638 1.00 85.06 119 GLU A CA 1
ATOM 928 C C . GLU A 1 119 ? -15.834 -4.556 -12.795 1.00 85.06 119 GLU A C 1
ATOM 930 O O . GLU A 1 119 ? -16.214 -5.615 -12.291 1.00 85.06 119 GLU A O 1
ATOM 935 N N . GLU A 1 120 ? -14.689 -4.490 -13.480 1.00 90.44 120 GLU A N 1
ATOM 936 C CA . GLU A 1 120 ? -13.843 -5.660 -13.707 1.00 90.44 120 GLU A CA 1
ATOM 937 C C . GLU A 1 120 ? -13.163 -6.142 -12.412 1.00 90.44 120 GLU A C 1
ATOM 939 O O . GLU A 1 120 ? -12.657 -5.334 -11.622 1.00 90.44 120 GLU A O 1
ATOM 944 N N . PRO A 1 121 ? -13.070 -7.468 -12.195 1.00 88.56 121 PRO A N 1
ATOM 945 C CA . PRO A 1 121 ? -12.335 -8.014 -11.066 1.00 88.56 121 PRO A CA 1
ATOM 946 C C . PRO A 1 121 ? -10.877 -7.545 -11.072 1.00 88.56 121 PRO A C 1
ATOM 948 O O . PRO A 1 121 ? -10.102 -7.843 -11.981 1.00 88.56 121 PRO A O 1
ATOM 951 N N . ALA A 1 122 ? -10.482 -6.838 -10.016 1.00 89.19 122 ALA A N 1
ATOM 952 C CA . ALA A 1 122 ? -9.102 -6.410 -9.853 1.00 89.19 122 ALA A CA 1
ATOM 953 C C . ALA A 1 122 ? -8.157 -7.621 -9.744 1.00 89.19 122 ALA A C 1
ATOM 955 O O . ALA A 1 122 ? -8.463 -8.605 -9.066 1.00 89.19 122 ALA A O 1
ATOM 956 N N . TRP A 1 123 ? -6.973 -7.507 -10.352 1.00 90.31 123 TRP A N 1
ATOM 957 C CA . TRP A 1 123 ? -5.923 -8.524 -10.275 1.00 90.31 123 TRP A CA 1
ATOM 958 C C . TRP A 1 123 ? -5.600 -8.908 -8.819 1.00 90.31 123 TRP A C 1
ATOM 960 O O . TRP A 1 123 ? -5.640 -8.077 -7.901 1.00 90.31 123 TRP A O 1
ATOM 970 N N . ARG A 1 124 ? -5.289 -10.188 -8.606 1.00 91.81 124 ARG A N 1
ATOM 971 C CA . ARG A 1 124 ? -4.849 -10.758 -7.328 1.00 91.81 124 ARG A CA 1
ATOM 972 C C . ARG A 1 124 ? -3.578 -11.576 -7.570 1.00 91.81 124 ARG A C 1
ATOM 974 O O . ARG A 1 124 ? -3.492 -12.195 -8.632 1.00 91.81 124 ARG A O 1
ATOM 981 N N . PRO A 1 125 ? -2.626 -11.600 -6.619 1.00 93.19 125 PRO A N 1
ATOM 982 C CA . PRO A 1 125 ? -1.440 -12.442 -6.723 1.00 93.19 125 PRO A CA 1
ATOM 983 C C . PRO A 1 125 ? -1.821 -13.887 -7.027 1.00 93.19 125 PRO A C 1
ATOM 985 O O . PRO A 1 125 ? -2.687 -14.459 -6.361 1.00 93.19 125 PRO A O 1
ATOM 988 N N . SER A 1 126 ? -1.190 -14.466 -8.045 1.00 91.00 126 SER A N 1
ATOM 989 C CA . SER A 1 126 ? -1.531 -15.809 -8.525 1.00 91.00 126 SER A CA 1
ATOM 990 C C . SER A 1 126 ? -1.019 -16.919 -7.601 1.00 91.00 126 SER A C 1
ATOM 992 O O . SER A 1 126 ? -1.405 -18.077 -7.748 1.00 91.00 126 SER A O 1
ATOM 994 N N . GLY A 1 127 ? -0.125 -16.573 -6.669 1.00 93.81 127 GLY A N 1
ATOM 995 C CA . GLY A 1 127 ? 0.645 -17.526 -5.868 1.00 93.81 127 GLY A CA 1
ATOM 996 C C . GLY A 1 127 ? 1.896 -18.042 -6.586 1.00 93.81 127 GLY A C 1
ATOM 997 O O . GLY A 1 127 ? 2.668 -18.791 -5.995 1.00 93.81 127 GLY A O 1
ATOM 998 N N . ASN A 1 128 ? 2.123 -17.624 -7.836 1.00 95.06 128 ASN A N 1
ATOM 999 C CA . ASN A 1 128 ? 3.335 -17.896 -8.597 1.00 95.06 128 ASN A CA 1
ATOM 1000 C C . ASN A 1 128 ? 4.169 -16.601 -8.712 1.00 95.06 128 ASN A C 1
ATOM 1002 O O . ASN A 1 128 ? 3.808 -15.710 -9.493 1.00 95.06 128 ASN A O 1
ATOM 1006 N N . PRO A 1 129 ? 5.286 -16.478 -7.969 1.00 93.88 129 PRO A N 1
ATOM 1007 C CA . PRO A 1 129 ? 6.057 -15.241 -7.924 1.00 93.88 129 PRO A CA 1
ATOM 1008 C C . PRO A 1 129 ? 6.675 -14.884 -9.280 1.00 93.88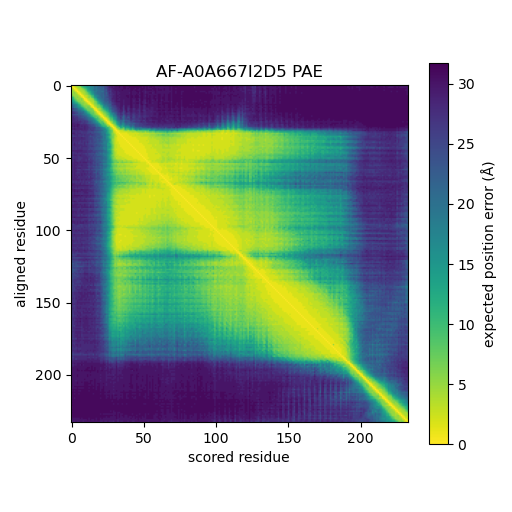 129 PRO A C 1
ATOM 1010 O O . PRO A 1 129 ? 6.745 -13.705 -9.624 1.00 93.88 129 PRO A O 1
ATOM 1013 N N . GLU A 1 130 ? 7.077 -15.862 -10.098 1.00 94.38 130 GLU A N 1
ATOM 1014 C CA . GLU A 1 130 ? 7.635 -15.598 -11.425 1.00 94.38 130 GLU A CA 1
ATOM 1015 C C . GLU A 1 130 ? 6.587 -15.025 -12.385 1.00 94.38 130 GLU A C 1
ATOM 1017 O O . GLU A 1 130 ? 6.908 -14.183 -13.226 1.00 94.38 130 GLU A O 1
ATOM 1022 N N . ALA A 1 131 ? 5.339 -15.486 -12.310 1.00 91.69 131 ALA A N 1
ATOM 1023 C CA . ALA A 1 131 ? 4.250 -14.949 -13.124 1.00 91.69 131 ALA A CA 1
ATOM 1024 C C . ALA A 1 131 ? 3.900 -13.510 -12.711 1.00 91.69 131 ALA A C 1
ATOM 1026 O O . ALA A 1 131 ? 3.812 -12.625 -13.569 1.00 91.69 131 ALA A O 1
ATOM 1027 N N . ASP A 1 132 ? 3.785 -13.270 -11.406 1.00 93.38 132 ASP A N 1
ATOM 1028 C CA . ASP A 1 132 ? 3.431 -11.965 -10.846 1.00 93.38 132 ASP A CA 1
ATOM 1029 C C . ASP A 1 132 ? 4.538 -10.927 -11.126 1.00 93.38 132 ASP A C 1
ATOM 1031 O O . ASP A 1 132 ? 4.262 -9.809 -11.576 1.00 93.38 132 ASP A O 1
ATOM 1035 N N . LEU A 1 133 ? 5.809 -11.327 -10.984 1.00 93.38 133 LEU A N 1
ATOM 1036 C CA . LEU A 1 133 ? 6.963 -10.479 -11.287 1.00 93.38 133 LEU A CA 1
ATOM 1037 C C . LEU A 1 133 ? 7.057 -10.139 -12.778 1.00 93.38 133 LEU A C 1
ATOM 1039 O O . LEU A 1 133 ? 7.349 -8.995 -13.131 1.00 93.38 133 LEU A O 1
ATOM 1043 N N . ARG A 1 134 ? 6.788 -11.098 -13.677 1.00 92.12 134 ARG A N 1
ATOM 1044 C CA . ARG A 1 134 ? 6.789 -10.825 -15.125 1.00 92.12 134 ARG A CA 1
ATOM 1045 C C . ARG A 1 134 ? 5.802 -9.717 -15.473 1.00 92.12 134 ARG A C 1
ATOM 1047 O O . ARG A 1 134 ? 6.181 -8.804 -16.200 1.00 92.12 134 ARG A O 1
ATOM 1054 N N . SER A 1 135 ? 4.582 -9.764 -14.937 1.00 89.81 135 SER A N 1
ATOM 1055 C CA . SER A 1 135 ? 3.565 -8.729 -15.173 1.00 89.81 135 SER A CA 1
ATOM 1056 C C . SER A 1 135 ? 4.068 -7.332 -14.786 1.00 89.81 135 SER A C 1
ATOM 1058 O O . SER A 1 135 ? 3.954 -6.388 -15.571 1.00 89.81 135 SER A O 1
ATOM 1060 N N . ALA A 1 136 ? 4.730 -7.221 -13.630 1.00 91.75 136 ALA A N 1
ATOM 1061 C CA . ALA A 1 136 ? 5.314 -5.967 -13.154 1.00 91.75 136 ALA A CA 1
ATOM 1062 C C . ALA A 1 136 ? 6.505 -5.478 -14.005 1.00 91.75 136 ALA A C 1
ATOM 1064 O O . ALA A 1 136 ? 6.670 -4.274 -14.203 1.00 91.75 136 ALA A O 1
ATOM 1065 N N . LEU A 1 137 ? 7.334 -6.388 -14.531 1.00 95.62 137 LEU A N 1
ATOM 1066 C CA . LEU A 1 137 ? 8.554 -6.043 -15.278 1.00 95.62 137 LEU A CA 1
ATOM 1067 C C . LEU A 1 137 ? 8.329 -5.758 -16.773 1.00 95.62 137 LEU A C 1
ATOM 1069 O O . LEU A 1 137 ? 9.130 -5.053 -17.393 1.00 95.62 137 LEU A O 1
ATOM 1073 N N . VAL A 1 138 ? 7.248 -6.272 -17.367 1.00 96.12 138 VAL A N 1
ATOM 1074 C CA . VAL A 1 138 ? 6.904 -6.072 -18.788 1.00 96.12 138 VAL A CA 1
ATOM 1075 C C . VAL A 1 138 ? 7.004 -4.612 -19.269 1.00 96.12 138 VAL A C 1
ATOM 1077 O O . VAL A 1 138 ? 7.596 -4.416 -20.336 1.00 96.12 138 VAL A O 1
ATOM 1080 N N . PRO A 1 139 ? 6.482 -3.577 -18.573 1.00 96.31 139 PRO A N 1
ATOM 1081 C CA . PRO A 1 139 ? 6.599 -2.196 -19.053 1.00 96.31 139 PRO A CA 1
ATOM 1082 C C . PRO A 1 139 ? 8.056 -1.726 -19.184 1.00 96.31 139 PRO A C 1
ATOM 1084 O O . PRO A 1 139 ? 8.405 -1.103 -20.187 1.00 96.31 139 PRO A O 1
ATOM 1087 N N . TYR A 1 140 ? 8.927 -2.091 -18.241 1.00 96.94 140 TYR A N 1
ATOM 1088 C CA . TYR A 1 140 ? 10.345 -1.722 -18.275 1.00 96.94 140 TYR A CA 1
ATOM 1089 C C . TYR A 1 140 ? 11.081 -2.397 -19.434 1.00 96.94 140 TYR A C 1
ATOM 1091 O O . TYR A 1 140 ? 11.799 -1.739 -20.189 1.00 96.94 140 TYR A O 1
ATOM 1099 N N . PHE A 1 141 ? 10.856 -3.697 -19.637 1.00 97.12 141 PHE A N 1
ATOM 1100 C CA . PHE A 1 141 ? 11.471 -4.414 -20.756 1.00 97.12 141 PHE A CA 1
ATOM 1101 C C . PHE A 1 141 ? 10.949 -3.939 -22.113 1.00 97.12 141 PHE A C 1
ATOM 1103 O O . PHE A 1 141 ? 11.716 -3.883 -23.077 1.00 97.12 141 PHE A O 1
ATOM 1110 N N . ARG A 1 142 ? 9.676 -3.529 -22.202 1.00 97.94 142 ARG A N 1
ATOM 1111 C CA . ARG A 1 142 ? 9.143 -2.872 -23.405 1.00 97.94 142 ARG A CA 1
ATOM 1112 C C . ARG A 1 142 ? 9.867 -1.555 -23.679 1.00 97.94 142 ARG A C 1
ATOM 1114 O O . ARG A 1 142 ? 10.344 -1.369 -24.794 1.00 97.94 142 ARG A O 1
ATOM 1121 N N . GLN A 1 143 ? 10.045 -0.701 -22.671 1.00 97.81 143 GLN A N 1
ATOM 1122 C CA . GLN A 1 143 ? 10.777 0.561 -22.823 1.00 97.81 143 GLN A CA 1
ATOM 1123 C C . GLN A 1 143 ? 12.228 0.342 -23.285 1.00 97.81 143 GLN A C 1
ATOM 1125 O O . GLN A 1 143 ? 12.697 1.029 -24.195 1.00 97.81 143 GLN A O 1
ATOM 1130 N N . GLN A 1 144 ? 12.934 -0.629 -22.697 1.00 98.19 144 GLN A N 1
ATOM 1131 C CA . GLN A 1 144 ? 14.307 -0.969 -23.089 1.00 98.19 144 GLN A CA 1
ATOM 1132 C C . GLN A 1 144 ? 14.383 -1.475 -24.530 1.00 98.19 144 GLN A C 1
ATOM 1134 O O . GLN A 1 144 ? 15.213 -1.006 -25.312 1.00 98.19 144 GLN A O 1
ATOM 1139 N N . ARG A 1 145 ? 13.486 -2.392 -24.905 1.00 98.44 145 ARG A N 1
ATOM 1140 C CA . ARG A 1 145 ? 13.385 -2.897 -26.277 1.00 98.44 145 ARG A CA 1
ATOM 1141 C C . ARG A 1 145 ? 13.164 -1.752 -27.262 1.00 98.44 145 ARG A C 1
ATOM 1143 O O . ARG A 1 145 ? 13.864 -1.676 -28.269 1.00 98.44 145 ARG A O 1
ATOM 1150 N N . ASP A 1 146 ? 12.229 -0.855 -26.971 1.00 98.50 146 ASP A N 1
ATOM 1151 C CA . ASP A 1 146 ? 11.875 0.243 -27.871 1.00 98.50 146 ASP A CA 1
ATOM 1152 C C . ASP A 1 146 ? 13.020 1.271 -27.987 1.00 98.50 146 ASP A C 1
ATOM 1154 O O . ASP A 1 146 ? 13.249 1.848 -29.054 1.00 98.50 146 ASP A O 1
ATOM 1158 N N . ALA A 1 147 ? 13.801 1.480 -26.922 1.00 98.50 147 ALA A N 1
ATOM 1159 C CA . ALA A 1 147 ? 15.027 2.277 -26.973 1.00 98.50 147 ALA A CA 1
ATOM 1160 C C . ALA A 1 147 ? 16.095 1.631 -27.871 1.00 98.50 147 ALA A C 1
ATOM 1162 O O . A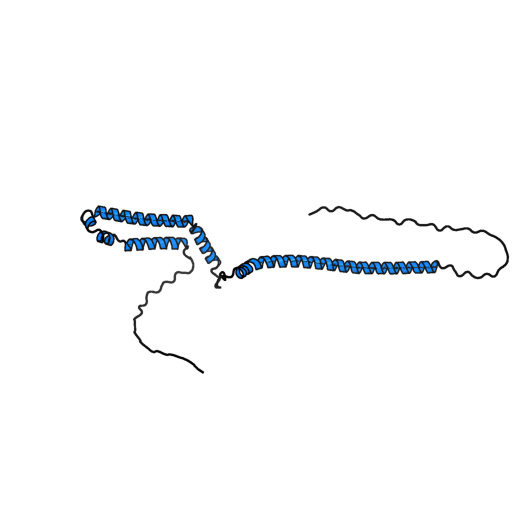LA A 1 147 ? 16.580 2.273 -28.805 1.00 98.50 147 ALA A O 1
ATOM 1163 N N . LEU A 1 148 ? 16.409 0.351 -27.655 1.00 98.69 148 LEU A N 1
ATOM 1164 C CA . LEU A 1 148 ? 17.391 -0.383 -28.461 1.00 98.69 148 LEU A CA 1
ATOM 1165 C C . LEU A 1 148 ? 16.993 -0.438 -29.938 1.00 98.69 148 LEU A C 1
ATOM 1167 O O . LEU A 1 148 ? 17.824 -0.198 -30.810 1.00 98.69 148 LEU A O 1
ATOM 1171 N N . GLN A 1 149 ? 15.712 -0.663 -30.233 1.00 98.56 149 GLN A N 1
ATOM 1172 C CA . GLN A 1 149 ? 15.206 -0.640 -31.605 1.00 98.56 149 GLN A CA 1
ATOM 1173 C C . GLN A 1 149 ? 15.425 0.716 -32.284 1.00 98.56 149 GLN A C 1
ATOM 1175 O O . GLN A 1 149 ? 15.769 0.753 -33.465 1.00 98.56 149 GLN A O 1
ATOM 1180 N N . ARG A 1 150 ? 15.269 1.834 -31.564 1.00 98.56 150 ARG A N 1
ATOM 1181 C CA . ARG A 1 150 ? 15.579 3.166 -32.110 1.00 98.56 150 ARG A CA 1
ATOM 1182 C C . ARG A 1 150 ? 17.067 3.325 -32.416 1.00 98.56 150 ARG A C 1
ATOM 1184 O O . ARG A 1 150 ? 17.399 3.836 -33.483 1.00 98.56 150 ARG A O 1
ATOM 1191 N N . HIS A 1 151 ? 17.947 2.854 -31.533 1.00 98.56 151 HIS A N 1
ATOM 1192 C CA . HIS A 1 151 ? 19.393 2.887 -31.769 1.00 98.56 151 HIS A CA 1
ATOM 1193 C C . HIS A 1 151 ? 19.800 2.050 -32.984 1.00 98.56 151 HIS A C 1
ATOM 1195 O O . HIS A 1 151 ? 20.522 2.546 -33.846 1.00 98.56 151 HIS A O 1
ATOM 1201 N N . VAL A 1 152 ? 19.278 0.827 -33.095 1.00 98.75 152 VAL A N 1
ATOM 1202 C CA . VAL A 1 152 ? 19.542 -0.058 -34.239 1.00 98.75 152 VAL A CA 1
ATOM 1203 C C . VAL A 1 152 ? 19.081 0.594 -35.541 1.00 98.75 152 VAL A C 1
ATOM 1205 O O . VAL A 1 152 ? 19.876 0.724 -36.466 1.00 98.75 152 VAL A O 1
ATOM 1208 N N . ARG A 1 153 ? 17.847 1.111 -35.595 1.00 98.56 153 ARG A N 1
ATOM 1209 C CA . ARG A 1 153 ? 17.321 1.790 -36.794 1.00 98.56 153 ARG A CA 1
ATOM 1210 C C . ARG A 1 153 ? 18.158 3.000 -37.202 1.00 98.56 153 ARG A C 1
ATOM 1212 O O . ARG A 1 153 ? 18.375 3.216 -38.392 1.00 98.56 153 ARG A O 1
ATOM 1219 N N . LYS A 1 154 ? 18.635 3.786 -36.230 1.00 98.56 154 LYS A N 1
ATOM 1220 C CA . LYS A 1 154 ? 19.530 4.921 -36.492 1.00 98.56 154 LYS A CA 1
ATOM 1221 C C . LYS A 1 154 ? 20.832 4.440 -37.135 1.00 98.56 154 LYS A C 1
ATOM 1223 O O . LYS A 1 154 ? 21.219 4.953 -38.182 1.00 98.56 154 LYS A O 1
ATOM 1228 N N . GLN A 1 155 ? 21.459 3.422 -36.548 1.00 98.50 155 GLN A N 1
ATOM 1229 C CA . GLN A 1 155 ? 22.720 2.881 -37.046 1.00 98.50 155 GLN A CA 1
ATOM 1230 C C . GLN A 1 155 ? 22.575 2.260 -38.441 1.00 98.50 155 GLN A C 1
ATOM 1232 O O . GLN A 1 155 ? 23.432 2.453 -39.300 1.00 98.50 155 GLN A O 1
ATOM 1237 N N . GLU A 1 156 ? 21.483 1.539 -38.691 1.00 98.50 156 GLU A N 1
ATOM 1238 C CA . GLU A 1 156 ? 21.183 0.951 -39.998 1.00 98.50 156 GLU A CA 1
ATOM 1239 C C . GLU A 1 156 ? 20.981 2.019 -41.077 1.00 98.50 156 GLU A C 1
ATOM 1241 O O . GLU A 1 156 ? 21.469 1.858 -42.198 1.00 98.50 156 GLU A O 1
ATOM 1246 N N . ALA A 1 157 ? 20.302 3.124 -40.751 1.00 98.38 157 ALA A N 1
ATOM 1247 C CA . ALA A 1 157 ? 20.115 4.242 -41.672 1.00 98.38 157 ALA A CA 1
ATOM 1248 C C . ALA A 1 157 ? 21.446 4.934 -42.009 1.00 98.38 157 ALA A C 1
ATOM 1250 O O . ALA A 1 157 ? 21.729 5.201 -43.179 1.00 98.38 157 ALA A O 1
ATOM 1251 N N . GLU A 1 158 ? 22.289 5.178 -41.004 1.00 98.38 158 GLU A N 1
ATOM 1252 C CA . GLU A 1 158 ? 23.625 5.744 -41.206 1.00 98.38 158 GLU A CA 1
ATOM 1253 C C . GLU A 1 158 ? 24.513 4.815 -42.038 1.00 98.38 158 GLU A C 1
ATOM 1255 O O . GLU A 1 158 ? 25.151 5.263 -42.991 1.00 98.38 158 GLU A O 1
ATOM 1260 N N . ASN A 1 159 ? 24.508 3.514 -41.738 1.00 98.50 159 ASN A N 1
ATOM 1261 C CA . ASN A 1 159 ? 25.279 2.526 -42.485 1.00 98.50 159 ASN A CA 1
ATOM 1262 C C . ASN A 1 159 ? 24.823 2.445 -43.948 1.00 98.50 159 ASN A C 1
ATOM 1264 O O . ASN A 1 159 ? 25.655 2.428 -44.852 1.00 98.50 159 ASN A O 1
ATOM 1268 N N . ARG A 1 160 ? 23.509 2.490 -44.206 1.00 98.31 160 ARG A N 1
ATOM 1269 C CA . ARG A 1 160 ? 22.972 2.529 -45.574 1.00 98.31 160 ARG A CA 1
ATOM 1270 C C . ARG A 1 160 ? 23.479 3.749 -46.342 1.00 98.31 160 ARG A C 1
ATOM 1272 O O . ARG A 1 160 ? 24.004 3.594 -47.441 1.00 98.31 160 ARG A O 1
ATOM 1279 N N . ARG A 1 161 ? 23.418 4.937 -45.731 1.00 98.25 161 ARG A N 1
ATOM 1280 C CA . ARG A 1 161 ? 23.938 6.177 -46.330 1.00 98.25 161 ARG A CA 1
ATOM 1281 C C . ARG A 1 161 ? 25.434 6.080 -46.640 1.00 98.25 161 ARG A C 1
ATOM 1283 O O . ARG A 1 161 ? 25.884 6.518 -47.696 1.00 98.25 161 ARG A O 1
ATOM 1290 N N . LEU A 1 162 ? 26.220 5.521 -45.720 1.00 98.50 162 LEU A N 1
ATOM 1291 C CA . LEU A 1 162 ? 27.660 5.334 -45.914 1.00 98.50 162 LEU A CA 1
ATOM 1292 C C . LEU A 1 162 ? 27.957 4.309 -47.014 1.00 98.50 162 LEU A C 1
ATOM 1294 O O . LEU A 1 162 ? 28.843 4.543 -47.833 1.00 98.50 162 LEU A O 1
ATOM 1298 N N . ALA A 1 163 ? 27.206 3.210 -47.079 1.00 98.25 163 ALA A N 1
ATOM 1299 C CA . ALA A 1 163 ? 27.345 2.203 -48.124 1.00 98.25 163 ALA A CA 1
ATOM 1300 C C . ALA A 1 163 ? 27.062 2.791 -49.516 1.00 98.25 163 ALA A C 1
ATOM 1302 O O . ALA A 1 163 ? 27.848 2.580 -50.440 1.00 98.25 163 ALA A O 1
ATOM 1303 N N . GLU A 1 164 ? 26.000 3.589 -49.651 1.00 98.31 164 GLU A N 1
ATOM 1304 C CA . GLU A 1 164 ? 25.679 4.317 -50.886 1.00 98.31 164 GLU A CA 1
ATOM 1305 C C . GLU A 1 164 ? 26.817 5.267 -51.292 1.00 98.31 164 GLU A C 1
ATOM 1307 O O . GLU A 1 164 ? 27.264 5.247 -52.441 1.00 98.31 164 GLU A O 1
ATOM 1312 N N . ALA A 1 165 ? 27.362 6.034 -50.341 1.00 98.25 165 ALA A N 1
ATOM 1313 C CA . ALA A 1 165 ? 28.495 6.926 -50.588 1.00 98.25 165 ALA A CA 1
ATOM 1314 C C . ALA A 1 165 ? 29.765 6.167 -51.017 1.00 98.25 165 ALA A C 1
ATOM 1316 O O . ALA A 1 165 ? 30.477 6.609 -51.920 1.00 98.25 165 ALA A O 1
ATOM 1317 N N . VAL A 1 166 ? 30.041 5.005 -50.417 1.00 98.56 166 VAL A N 1
ATOM 1318 C CA . VAL A 1 166 ? 31.174 4.146 -50.797 1.00 98.56 166 VAL A CA 1
ATOM 1319 C C . VAL A 1 166 ? 31.000 3.605 -52.213 1.00 98.56 166 VAL A C 1
ATOM 1321 O O . VAL A 1 166 ? 31.962 3.605 -52.981 1.00 98.56 166 VAL A O 1
ATOM 1324 N N . VAL A 1 167 ? 29.800 3.153 -52.584 1.00 98.25 167 VAL A N 1
ATOM 1325 C CA . VAL A 1 167 ? 29.523 2.671 -53.946 1.00 98.25 167 VAL A CA 1
ATOM 1326 C C . VAL A 1 167 ? 29.699 3.801 -54.962 1.00 98.25 167 VAL A C 1
ATOM 1328 O O . VAL A 1 167 ? 30.414 3.613 -55.948 1.00 98.25 167 VAL A O 1
ATOM 1331 N N . ALA A 1 168 ? 29.143 4.985 -54.696 1.00 97.81 168 ALA A N 1
ATOM 1332 C CA . ALA A 1 168 ? 29.328 6.160 -55.549 1.00 97.81 168 ALA A CA 1
ATOM 1333 C C . ALA A 1 168 ? 30.813 6.551 -55.673 1.00 97.81 168 ALA A C 1
ATOM 1335 O O . ALA A 1 168 ? 31.311 6.787 -56.775 1.00 97.81 168 ALA A O 1
ATOM 1336 N N . GLY A 1 169 ? 31.556 6.539 -54.563 1.00 98.06 169 GLY A N 1
ATOM 1337 C CA . GLY A 1 169 ? 32.997 6.797 -54.554 1.00 98.06 169 GLY A CA 1
ATOM 1338 C C . GLY A 1 169 ? 33.789 5.774 -55.375 1.00 98.06 169 GLY A C 1
ATOM 1339 O O . GLY A 1 169 ? 34.661 6.149 -56.159 1.00 98.06 169 GLY A O 1
ATOM 1340 N N . ARG A 1 170 ? 33.455 4.479 -55.277 1.00 97.81 170 ARG A N 1
ATOM 1341 C CA . ARG A 1 170 ? 34.081 3.419 -56.091 1.00 97.81 170 ARG A CA 1
ATOM 1342 C C . ARG A 1 170 ? 33.841 3.633 -57.587 1.00 97.81 170 ARG A C 1
ATOM 1344 O O . ARG A 1 170 ? 34.774 3.465 -58.369 1.00 97.81 170 ARG A O 1
ATOM 1351 N N . GLN A 1 171 ? 32.637 4.048 -57.981 1.00 97.81 171 GLN A N 1
ATOM 1352 C CA . GLN A 1 171 ? 32.316 4.365 -59.379 1.00 97.81 171 GLN A CA 1
ATOM 1353 C C . GLN A 1 171 ? 33.134 5.557 -59.898 1.00 97.81 171 GLN A C 1
ATOM 1355 O O . GLN A 1 171 ? 33.687 5.494 -60.995 1.00 97.81 171 GLN A O 1
ATOM 1360 N N . GLN A 1 172 ? 33.280 6.616 -59.096 1.00 97.31 172 GLN A N 1
ATOM 1361 C CA . GLN A 1 172 ? 34.104 7.777 -59.456 1.00 97.31 172 GLN A CA 1
ATOM 1362 C C . GLN A 1 172 ? 35.578 7.403 -59.646 1.00 97.31 172 GLN A C 1
ATOM 1364 O O . GLN A 1 172 ? 36.201 7.827 -60.619 1.00 97.31 172 GLN A O 1
ATOM 1369 N N . VAL A 1 173 ? 36.134 6.580 -58.751 1.00 97.94 173 VAL A N 1
ATOM 1370 C CA . VAL A 1 173 ? 37.514 6.084 -58.873 1.00 97.94 173 VAL A CA 1
ATOM 1371 C C . VAL A 1 173 ? 37.682 5.258 -60.146 1.00 97.94 173 VAL A C 1
ATOM 1373 O O . VAL A 1 173 ? 38.657 5.453 -60.872 1.00 97.94 173 VAL A O 1
ATOM 1376 N N . GLN A 1 174 ? 36.723 4.384 -60.456 1.00 97.56 174 GLN A N 1
ATOM 1377 C CA . GLN A 1 174 ? 36.753 3.580 -61.676 1.00 97.56 174 GLN A CA 1
ATOM 1378 C C . GLN A 1 174 ? 36.743 4.459 -62.936 1.00 97.56 174 GLN A C 1
ATOM 1380 O O . GLN A 1 174 ? 37.519 4.218 -63.861 1.00 97.56 174 GLN A O 1
ATOM 1385 N N . GLU A 1 175 ? 35.926 5.512 -62.965 1.00 97.12 175 GLU A N 1
ATOM 1386 C CA . GLU A 1 175 ? 35.887 6.458 -64.084 1.00 97.12 175 GLU A CA 1
ATOM 1387 C C . GLU A 1 175 ? 37.200 7.244 -64.221 1.00 97.12 175 GLU A C 1
ATOM 1389 O O . GLU A 1 175 ? 37.768 7.352 -65.312 1.00 97.12 175 GLU A O 1
ATOM 1394 N N . LEU A 1 176 ? 37.745 7.743 -63.108 1.00 97.25 176 LEU A N 1
ATOM 1395 C CA . LEU A 1 176 ? 39.050 8.408 -63.101 1.00 97.25 176 LEU A CA 1
ATOM 1396 C C . LEU A 1 176 ? 40.161 7.483 -63.608 1.00 97.25 176 LEU A C 1
ATOM 1398 O O . LEU A 1 176 ? 41.018 7.924 -64.378 1.00 97.25 176 LEU A O 1
ATOM 1402 N N . GLN A 1 177 ? 40.123 6.203 -63.239 1.00 97.00 177 GLN A N 1
ATOM 1403 C CA . GLN A 1 177 ? 41.078 5.204 -63.707 1.00 97.00 177 GLN A CA 1
ATOM 1404 C C . GLN A 1 177 ? 40.974 4.989 -65.223 1.00 97.00 177 GLN A C 1
ATOM 1406 O O . GLN A 1 177 ? 42.001 4.997 -65.904 1.00 97.00 177 GLN A O 1
ATOM 1411 N N . ARG A 1 178 ? 39.757 4.880 -65.776 1.00 96.44 178 ARG A N 1
ATOM 1412 C CA . ARG A 1 178 ? 39.540 4.769 -67.234 1.00 96.44 178 ARG A CA 1
ATOM 1413 C C . ARG A 1 178 ? 40.064 5.995 -67.978 1.00 96.44 178 ARG A C 1
ATOM 1415 O O . ARG A 1 178 ? 40.779 5.852 -68.967 1.00 96.44 178 ARG A O 1
ATOM 1422 N N . ARG A 1 179 ? 39.778 7.202 -67.479 1.00 96.69 179 ARG A N 1
ATOM 1423 C CA . ARG A 1 179 ? 40.292 8.459 -68.054 1.00 96.69 179 ARG A CA 1
ATOM 1424 C C . ARG A 1 179 ? 41.817 8.535 -67.996 1.00 96.69 179 ARG A C 1
ATOM 1426 O O . ARG A 1 179 ? 42.442 8.970 -68.963 1.00 96.69 179 ARG A O 1
ATOM 1433 N N . GLY A 1 180 ? 42.414 8.109 -66.883 1.00 96.44 180 GLY A N 1
ATOM 1434 C CA . GLY A 1 180 ? 43.865 8.016 -66.721 1.00 96.44 180 GLY A CA 1
ATOM 1435 C C . GLY A 1 180 ? 44.497 7.071 -67.743 1.00 96.44 180 GLY A C 1
ATOM 1436 O O . GLY A 1 180 ? 45.438 7.461 -68.433 1.00 96.44 180 GLY A O 1
ATOM 1437 N N . GLN A 1 181 ? 43.927 5.875 -67.911 1.00 95.62 181 GLN A N 1
ATOM 1438 C CA . GLN A 1 181 ? 44.369 4.893 -68.906 1.00 95.62 181 GLN A CA 1
ATOM 1439 C C . GLN A 1 181 ? 44.235 5.421 -70.339 1.00 95.62 181 GLN A C 1
ATOM 1441 O O . GLN A 1 181 ? 45.181 5.318 -71.115 1.00 95.62 181 GLN A O 1
ATOM 1446 N N . ALA A 1 182 ? 43.107 6.044 -70.688 1.00 93.62 182 ALA A N 1
ATOM 1447 C CA . ALA A 1 182 ? 42.898 6.619 -72.017 1.00 93.62 182 ALA A CA 1
ATOM 1448 C C . ALA A 1 182 ? 43.926 7.716 -72.335 1.00 93.62 182 ALA A C 1
ATOM 1450 O O . ALA A 1 182 ? 44.507 7.734 -73.420 1.00 93.62 182 ALA A O 1
ATOM 1451 N N . ARG A 1 183 ? 44.212 8.600 -71.368 1.00 93.56 183 ARG A N 1
ATOM 1452 C CA . ARG A 1 183 ? 45.276 9.605 -71.506 1.00 93.56 183 ARG A CA 1
ATOM 1453 C C . ARG A 1 183 ? 46.634 8.945 -71.694 1.00 93.56 183 ARG A C 1
ATOM 1455 O O . ARG A 1 183 ? 47.364 9.337 -72.595 1.00 93.56 183 ARG A O 1
ATOM 1462 N N . GLN A 1 184 ? 46.968 7.947 -70.879 1.00 93.44 184 GLN A N 1
ATOM 1463 C CA . GLN A 1 184 ? 48.232 7.220 -70.991 1.00 93.44 184 GLN A CA 1
ATOM 1464 C C . GLN A 1 184 ? 48.396 6.582 -72.377 1.00 93.44 184 GLN A C 1
ATOM 1466 O O . GLN A 1 184 ? 49.451 6.721 -72.989 1.00 93.44 184 GLN A O 1
ATOM 1471 N N . GLN A 1 185 ? 47.354 5.932 -72.896 1.00 91.62 185 GLN A N 1
ATOM 1472 C CA . GLN A 1 185 ? 47.362 5.341 -74.235 1.00 91.62 185 GLN A CA 1
ATOM 1473 C C . GLN A 1 185 ? 47.529 6.409 -75.323 1.00 91.62 185 GLN A C 1
ATOM 1475 O O . GLN A 1 185 ? 48.346 6.231 -76.223 1.00 91.62 185 GLN A O 1
ATOM 1480 N N . ALA A 1 186 ? 46.827 7.542 -75.219 1.00 89.44 186 ALA A N 1
ATOM 1481 C CA . ALA A 1 186 ? 46.985 8.660 -76.149 1.00 89.44 186 ALA A CA 1
ATOM 1482 C C . ALA A 1 186 ? 48.424 9.204 -76.153 1.00 89.44 186 ALA A C 1
ATOM 1484 O O . ALA A 1 186 ? 49.008 9.393 -77.218 1.00 89.44 186 ALA A O 1
ATOM 1485 N N . TRP A 1 187 ? 49.030 9.376 -74.974 1.00 88.69 187 TRP A N 1
ATOM 1486 C CA . TRP A 1 187 ? 50.441 9.751 -74.853 1.00 88.69 187 TRP A CA 1
ATOM 1487 C C . TRP A 1 187 ? 51.369 8.720 -75.497 1.00 88.69 187 TRP A C 1
ATOM 1489 O O . TRP A 1 187 ? 52.271 9.102 -76.233 1.00 88.69 187 TRP A O 1
ATOM 1499 N N . GLN A 1 188 ? 51.141 7.425 -75.270 1.00 87.06 188 GLN A N 1
ATOM 1500 C CA . GLN A 1 188 ? 51.956 6.364 -75.869 1.00 87.06 188 GLN A CA 1
ATOM 1501 C C . GLN A 1 188 ? 51.873 6.353 -77.397 1.00 87.06 188 GLN A C 1
ATOM 1503 O O . GLN A 1 188 ? 52.890 6.125 -78.041 1.00 87.06 188 GLN A O 1
ATOM 1508 N N . VAL A 1 189 ? 50.698 6.606 -77.982 1.00 83.81 189 VAL A N 1
ATOM 1509 C CA . VAL A 1 189 ? 50.524 6.687 -79.442 1.00 83.81 189 VAL A CA 1
ATOM 1510 C C . VAL A 1 189 ? 51.241 7.911 -80.013 1.00 83.81 189 VAL A C 1
ATOM 1512 O O . VAL A 1 189 ? 51.963 7.769 -80.995 1.00 83.81 189 VAL A O 1
ATOM 1515 N N . SER A 1 190 ? 51.115 9.078 -79.378 1.00 78.12 190 SER A N 1
ATOM 1516 C CA . SER A 1 190 ? 51.808 10.307 -79.800 1.00 78.12 190 SER A CA 1
ATOM 1517 C C . SER A 1 190 ? 53.327 10.248 -79.601 1.00 78.12 190 SER A C 1
ATOM 1519 O O . SER A 1 190 ? 54.069 10.897 -80.329 1.00 78.12 190 SER A O 1
ATOM 1521 N N . ALA A 1 191 ? 53.795 9.469 -78.623 1.00 71.44 191 ALA A N 1
ATOM 1522 C CA . ALA A 1 191 ? 55.212 9.250 -78.343 1.00 71.44 191 ALA A CA 1
ATOM 1523 C C . ALA A 1 191 ? 55.827 8.103 -79.165 1.00 71.44 191 ALA A C 1
ATOM 1525 O O . ALA A 1 191 ? 57.026 7.845 -79.032 1.00 71.44 191 ALA A O 1
ATOM 1526 N N . ARG A 1 192 ? 55.052 7.404 -80.014 1.00 62.19 192 ARG A N 1
ATOM 1527 C CA . ARG A 1 192 ? 55.635 6.448 -80.965 1.00 62.19 192 ARG A CA 1
ATOM 1528 C C . ARG A 1 192 ? 56.512 7.229 -81.947 1.00 62.19 192 ARG A C 1
ATOM 1530 O O . ARG A 1 192 ? 56.001 8.135 -82.605 1.00 62.19 192 ARG A O 1
ATOM 1537 N N . PRO A 1 193 ? 57.808 6.898 -82.080 1.00 60.06 193 PRO A N 1
ATOM 1538 C CA . PRO A 1 193 ? 58.638 7.534 -83.088 1.00 60.06 193 PRO A CA 1
ATOM 1539 C C . PRO A 1 193 ? 58.031 7.264 -84.469 1.00 60.06 193 PRO A C 1
ATOM 1541 O O . PRO A 1 193 ? 57.680 6.122 -84.778 1.00 60.06 193 PRO A O 1
ATOM 1544 N N . TYR A 1 194 ? 57.885 8.320 -85.280 1.00 51.19 194 TYR A N 1
ATOM 1545 C CA . TYR A 1 194 ? 57.503 8.208 -86.691 1.00 51.19 194 TYR A CA 1
ATOM 1546 C C . TYR A 1 194 ? 58.351 7.111 -87.354 1.00 51.19 194 TYR A C 1
ATOM 1548 O O . TYR A 1 194 ? 59.554 7.041 -87.070 1.00 51.19 194 TYR A O 1
ATOM 1556 N N . PRO A 1 195 ? 57.773 6.245 -88.211 1.00 48.69 195 PRO A N 1
ATOM 1557 C CA . PRO A 1 195 ? 58.548 5.209 -88.873 1.00 48.69 195 PRO A CA 1
ATOM 1558 C C . PRO A 1 195 ? 59.710 5.871 -89.610 1.00 48.69 195 PRO A C 1
ATOM 1560 O O . PRO A 1 195 ? 59.513 6.741 -90.457 1.00 48.69 195 PRO A O 1
ATOM 1563 N N . ARG A 1 196 ? 60.930 5.483 -89.225 1.00 43.34 196 ARG A N 1
ATOM 1564 C CA . ARG A 1 196 ? 62.175 5.926 -89.847 1.00 43.34 196 ARG A CA 1
ATOM 1565 C C . ARG A 1 196 ? 62.079 5.571 -91.327 1.00 43.34 196 ARG A C 1
ATOM 1567 O O . ARG A 1 196 ? 62.172 4.395 -91.675 1.00 43.34 196 ARG A O 1
ATOM 1574 N N . ALA A 1 197 ? 61.845 6.569 -92.178 1.00 42.88 197 ALA A N 1
ATOM 1575 C CA . ALA A 1 197 ? 61.979 6.401 -93.614 1.00 42.88 197 ALA A CA 1
ATOM 1576 C C . ALA A 1 197 ? 63.390 5.856 -93.868 1.00 42.88 197 ALA A C 1
ATOM 1578 O O . ALA A 1 197 ? 64.381 6.462 -93.455 1.00 42.88 197 ALA A O 1
ATOM 1579 N N . GLN A 1 198 ? 63.468 4.665 -94.459 1.00 39.59 198 GLN A N 1
ATOM 1580 C CA . GLN A 1 198 ? 64.724 4.092 -94.917 1.00 39.59 198 GLN A CA 1
ATOM 1581 C C . GLN A 1 198 ? 65.226 4.983 -96.051 1.00 39.59 198 GLN A C 1
ATOM 1583 O O . GLN A 1 198 ? 64.700 4.942 -97.160 1.00 39.59 198 GLN A O 1
ATOM 1588 N N . THR A 1 199 ? 66.212 5.826 -95.767 1.00 48.06 199 THR A N 1
ATOM 1589 C CA . THR A 1 199 ? 67.035 6.426 -96.811 1.00 48.06 199 THR A CA 1
ATOM 1590 C C . THR A 1 199 ? 68.108 5.406 -97.210 1.00 48.06 199 THR A C 1
ATOM 1592 O O . THR A 1 199 ? 68.804 4.887 -96.332 1.00 48.06 199 THR A O 1
ATOM 1595 N N . PRO A 1 200 ? 68.272 5.078 -98.503 1.00 37.34 200 PRO A N 1
ATOM 1596 C CA . PRO A 1 200 ? 69.465 4.388 -98.969 1.00 37.34 200 PRO A CA 1
ATOM 1597 C C . PRO A 1 200 ? 70.625 5.394 -99.002 1.00 37.34 200 PRO A C 1
ATOM 1599 O O . PRO A 1 200 ? 70.497 6.474 -99.576 1.00 37.34 200 PRO A O 1
ATOM 1602 N N . GLY A 1 201 ? 71.742 5.066 -98.349 1.00 32.47 201 GLY A N 1
ATOM 1603 C CA . GLY A 1 201 ? 72.997 5.821 -98.480 1.00 32.47 201 GLY A CA 1
ATOM 1604 C C . GLY A 1 201 ? 73.718 5.534 -99.812 1.00 32.47 201 GLY A C 1
ATOM 1605 O O . GLY A 1 201 ? 73.230 4.700 -100.577 1.00 32.47 201 GLY A O 1
ATOM 1606 N N . PRO A 1 202 ? 74.907 6.122 -100.077 1.00 47.75 202 PRO A N 1
ATOM 1607 C CA . PRO A 1 202 ? 75.702 6.986 -99.200 1.00 47.75 202 PRO A CA 1
ATOM 1608 C C . PRO A 1 202 ? 76.168 8.308 -99.855 1.00 47.75 202 PRO A C 1
ATOM 1610 O O . PRO A 1 202 ? 76.340 8.424 -101.063 1.00 47.75 202 PRO A O 1
ATOM 1613 N N . GLY A 1 203 ? 76.467 9.292 -99.016 1.00 34.38 203 GLY A N 1
ATOM 1614 C CA . GLY A 1 203 ? 77.203 10.502 -99.372 1.00 34.38 203 GLY A CA 1
ATOM 1615 C C . GLY A 1 203 ? 77.488 11.243 -98.079 1.00 34.38 203 GLY A C 1
ATOM 1616 O O . GLY A 1 203 ? 76.555 11.716 -97.439 1.00 34.38 203 GLY A O 1
ATOM 1617 N N . GLY A 1 204 ? 78.742 11.199 -97.627 1.00 41.41 204 GLY A N 1
ATOM 1618 C CA . GLY A 1 204 ? 79.148 11.741 -96.335 1.00 41.41 204 GLY A CA 1
ATOM 1619 C C . GLY A 1 204 ? 78.844 13.228 -96.208 1.00 41.41 204 GLY A C 1
ATOM 1620 O O . GLY A 1 204 ? 78.785 13.917 -97.213 1.00 41.41 204 GLY A O 1
ATOM 1621 N N . HIS A 1 205 ? 78.618 13.675 -94.975 1.00 36.56 205 HIS A N 1
ATOM 1622 C CA . HIS A 1 205 ? 79.251 14.823 -94.321 1.00 36.56 205 HIS A CA 1
ATOM 1623 C C . HIS A 1 205 ? 78.677 14.899 -92.896 1.00 36.56 205 HIS A C 1
ATOM 1625 O O . HIS A 1 205 ? 77.464 14.873 -92.694 1.00 36.56 205 HIS A O 1
ATOM 1631 N N . ASP A 1 206 ? 79.582 14.914 -91.919 1.00 40.34 206 ASP A N 1
ATOM 1632 C CA . ASP A 1 206 ? 79.319 15.113 -90.495 1.00 40.34 206 ASP A CA 1
ATOM 1633 C C . ASP A 1 206 ? 78.477 16.364 -90.233 1.00 40.34 206 ASP A C 1
ATOM 1635 O O . ASP A 1 206 ? 78.750 17.400 -90.832 1.00 40.34 206 ASP A O 1
ATOM 1639 N N . LEU A 1 207 ? 77.543 16.292 -89.272 1.00 36.12 207 LEU A N 1
ATOM 1640 C CA . LEU A 1 207 ? 77.231 17.400 -88.354 1.00 36.12 207 LEU A CA 1
ATOM 1641 C C . LEU A 1 207 ? 76.348 16.945 -87.169 1.00 36.12 207 LEU A C 1
ATOM 1643 O O . LEU A 1 207 ? 75.136 16.794 -87.268 1.00 36.12 207 LEU A O 1
ATOM 1647 N N . VAL A 1 208 ? 77.041 16.708 -86.051 1.00 38.56 208 VAL A N 1
ATOM 1648 C CA . VAL A 1 208 ? 76.763 17.090 -84.650 1.00 38.56 208 VAL A CA 1
ATOM 1649 C C . VAL A 1 208 ? 75.329 16.952 -84.096 1.00 38.56 208 VAL A C 1
ATOM 1651 O O . VAL A 1 208 ? 74.422 17.722 -84.399 1.00 38.56 208 VAL A O 1
ATOM 1654 N N . LEU A 1 209 ? 75.194 16.032 -83.130 1.00 39.06 209 LEU A N 1
ATOM 1655 C CA . LEU A 1 209 ? 74.093 15.947 -82.166 1.00 39.06 209 LEU A CA 1
ATOM 1656 C C . LEU A 1 209 ? 73.953 17.238 -81.341 1.00 39.06 209 LEU A C 1
ATOM 1658 O O . LEU A 1 209 ? 74.868 17.603 -80.605 1.00 39.06 209 LEU A O 1
ATOM 1662 N N . VAL A 1 210 ? 72.758 17.832 -81.339 1.00 38.28 210 VAL A N 1
ATOM 1663 C CA . VAL A 1 210 ? 72.308 18.720 -80.257 1.00 38.28 210 VAL A CA 1
ATOM 1664 C C . VAL A 1 210 ? 71.257 17.966 -79.450 1.00 38.28 210 VAL A C 1
ATOM 1666 O O . VAL A 1 210 ? 70.126 17.765 -79.890 1.00 38.28 210 VAL A O 1
ATOM 1669 N N . GLY A 1 211 ? 71.662 17.491 -78.272 1.00 38.12 211 GLY A N 1
ATOM 1670 C CA . GLY A 1 211 ? 70.759 16.899 -77.295 1.00 38.12 211 GLY A CA 1
ATOM 1671 C C . GLY A 1 211 ? 69.830 17.963 -76.718 1.00 38.12 211 GLY A C 1
ATOM 1672 O O . GLY A 1 211 ? 70.291 18.936 -76.128 1.00 38.12 211 GLY A O 1
ATOM 1673 N N . VAL A 1 212 ? 68.521 17.768 -76.866 1.00 40.09 212 VAL A N 1
ATOM 1674 C CA . VAL A 1 212 ? 67.512 18.538 -76.133 1.00 40.09 212 VAL A CA 1
ATOM 1675 C C . VAL A 1 212 ? 67.188 17.759 -74.863 1.00 40.09 212 VAL A C 1
ATOM 1677 O O . VAL A 1 212 ? 66.602 16.676 -74.909 1.00 40.09 212 VAL A O 1
ATOM 1680 N N . THR A 1 213 ? 67.623 18.289 -73.724 1.00 38.09 213 THR A N 1
ATOM 1681 C CA . THR A 1 213 ? 67.292 17.765 -72.402 1.00 38.09 213 THR A CA 1
ATOM 1682 C C . THR A 1 213 ? 65.819 18.042 -72.109 1.00 38.09 213 THR A C 1
ATOM 1684 O O . THR A 1 213 ? 65.361 19.183 -72.094 1.00 38.09 213 THR A O 1
ATOM 1687 N N . TRP A 1 214 ? 65.052 16.978 -71.887 1.00 38.66 214 TRP A N 1
ATOM 1688 C CA . TRP A 1 214 ? 63.693 17.084 -71.372 1.00 38.66 214 TRP A CA 1
ATOM 1689 C C . TRP A 1 214 ? 63.764 17.451 -69.891 1.00 38.66 214 TRP A C 1
ATOM 1691 O O . TRP A 1 214 ? 64.359 16.729 -69.092 1.00 38.66 214 TRP A O 1
ATOM 1701 N N . GLY A 1 215 ? 63.184 18.595 -69.533 1.00 35.75 215 GLY A N 1
ATOM 1702 C CA . GLY A 1 215 ? 63.066 19.034 -68.149 1.00 35.75 215 GLY A CA 1
ATOM 1703 C C . GLY A 1 215 ? 62.196 18.075 -67.339 1.00 35.75 215 GLY A C 1
ATOM 1704 O O . GLY A 1 215 ? 61.021 17.881 -67.644 1.00 35.75 215 GLY A O 1
ATOM 1705 N N . SER A 1 216 ? 62.778 17.497 -66.290 1.00 42.22 216 SER A N 1
ATOM 1706 C CA . SER A 1 216 ? 62.057 16.830 -65.206 1.00 42.22 216 SER A CA 1
ATOM 1707 C C . SER A 1 216 ? 61.126 17.806 -64.486 1.00 42.22 216 SER A C 1
ATOM 1709 O O . SER A 1 216 ? 61.599 18.840 -64.012 1.00 42.22 216 SER A O 1
ATOM 1711 N N . PRO A 1 217 ? 59.859 17.446 -64.234 1.00 42.41 217 PRO A N 1
ATOM 1712 C CA . PRO A 1 217 ? 59.113 17.981 -63.114 1.00 42.41 217 PRO A CA 1
ATOM 1713 C C . PRO A 1 217 ? 59.120 16.950 -61.978 1.00 42.41 217 PRO A C 1
ATOM 1715 O O . PRO A 1 217 ? 58.239 16.099 -61.869 1.00 42.41 217 PRO A O 1
ATOM 1718 N N . HIS A 1 218 ? 60.116 17.049 -61.096 1.00 42.34 218 HIS A N 1
ATOM 1719 C CA . HIS A 1 218 ? 59.924 16.645 -59.706 1.00 42.34 218 HIS A CA 1
ATOM 1720 C C . HIS A 1 218 ? 59.123 17.753 -59.016 1.00 42.34 218 HIS A C 1
ATOM 1722 O O . HIS A 1 218 ? 59.669 18.824 -58.783 1.00 42.34 218 HIS A O 1
ATOM 1728 N N . ASN A 1 219 ? 57.855 17.506 -58.679 1.00 37.75 219 ASN A N 1
ATOM 1729 C CA . ASN A 1 219 ? 57.376 17.735 -57.312 1.00 37.75 219 ASN A CA 1
ATOM 1730 C C . ASN A 1 219 ? 55.985 17.114 -57.110 1.00 37.75 219 ASN A C 1
ATOM 1732 O O . ASN A 1 219 ? 54.954 17.691 -57.444 1.00 37.75 219 ASN A O 1
ATOM 1736 N N . CYS A 1 220 ? 55.969 15.912 -56.547 1.00 34.56 220 CYS A N 1
ATOM 1737 C CA . CYS A 1 220 ? 54.811 15.339 -55.877 1.00 34.56 220 CYS A CA 1
ATOM 1738 C C . CYS A 1 220 ? 55.275 14.942 -54.482 1.00 34.56 220 CYS A C 1
ATOM 1740 O O . CYS A 1 220 ? 56.046 13.993 -54.355 1.00 34.56 220 CYS A O 1
ATOM 1742 N N . SER A 1 221 ? 54.830 15.681 -53.463 1.00 38.25 221 SER A N 1
ATOM 1743 C CA . SER A 1 221 ? 54.655 15.254 -52.063 1.00 38.25 221 SER A CA 1
ATOM 1744 C C . SER A 1 221 ? 54.091 16.433 -51.241 1.00 38.25 221 SER A C 1
ATOM 1746 O O . SER A 1 221 ? 54.125 17.569 -51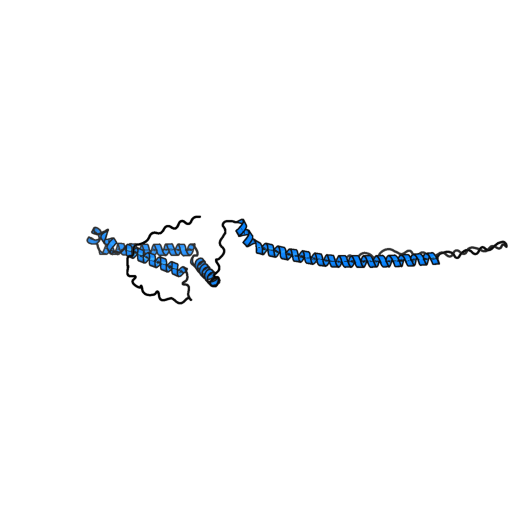.709 1.00 38.25 221 SER A O 1
ATOM 1748 N N . PRO A 1 222 ? 53.485 16.203 -50.064 1.00 38.22 222 PRO A N 1
ATOM 1749 C CA . PRO A 1 222 ? 52.091 15.800 -49.913 1.00 38.22 222 PRO A CA 1
ATOM 1750 C C . PRO A 1 222 ? 51.301 16.886 -49.158 1.00 38.22 222 PRO A C 1
ATOM 1752 O O . PRO A 1 222 ? 51.807 17.504 -48.223 1.00 38.22 222 PRO A O 1
ATOM 1755 N N . VAL A 1 223 ? 50.030 17.108 -49.502 1.00 36.72 223 VAL A N 1
ATOM 1756 C CA . VAL A 1 223 ? 49.171 17.945 -48.650 1.00 36.72 223 VAL A CA 1
ATOM 1757 C C . VAL A 1 223 ? 48.833 17.145 -47.395 1.00 36.72 223 VAL A C 1
ATOM 1759 O O . VAL A 1 223 ? 48.161 16.115 -47.448 1.00 36.72 223 VAL A O 1
ATOM 1762 N N . ALA A 1 224 ? 49.379 17.623 -46.282 1.00 38.38 224 ALA A N 1
ATOM 1763 C CA . ALA A 1 224 ? 49.229 17.093 -44.943 1.00 38.38 224 ALA A CA 1
ATOM 1764 C C . ALA A 1 224 ? 47.756 16.965 -44.521 1.00 38.38 224 ALA A C 1
ATOM 1766 O O . ALA A 1 224 ? 46.928 17.843 -44.775 1.00 38.38 224 ALA A O 1
ATOM 1767 N N . LEU A 1 225 ? 47.466 15.870 -43.811 1.00 38.16 225 LEU A N 1
ATOM 1768 C CA . LEU A 1 225 ? 46.255 15.696 -43.020 1.00 38.16 225 LEU A CA 1
ATOM 1769 C C . LEU A 1 225 ? 46.080 16.879 -42.055 1.00 38.16 225 LEU A C 1
ATOM 1771 O O . LEU A 1 225 ? 46.946 17.167 -41.229 1.00 38.16 225 LEU A O 1
ATOM 1775 N N . LYS A 1 226 ? 44.903 17.502 -42.115 1.00 40.19 226 LYS A N 1
ATOM 1776 C CA . LYS A 1 226 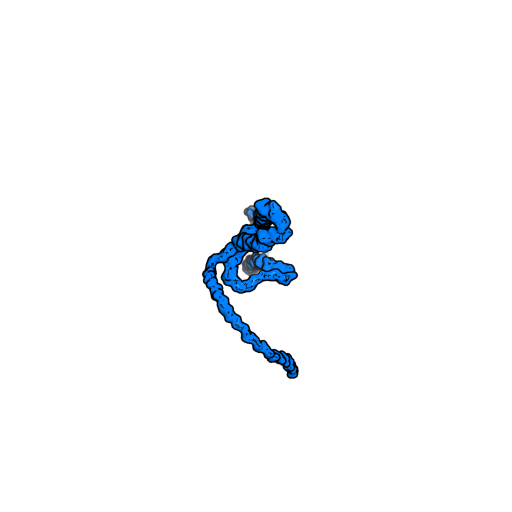? 44.367 18.365 -41.062 1.00 40.19 226 LYS A CA 1
ATOM 1777 C C . LYS A 1 226 ? 44.208 17.550 -39.776 1.00 40.19 226 LYS A C 1
ATOM 1779 O O . LYS A 1 226 ? 43.443 16.589 -39.749 1.00 40.19 226 LYS A O 1
ATOM 1784 N N . ARG A 1 227 ? 44.854 17.989 -38.696 1.00 41.12 227 ARG A N 1
ATOM 1785 C CA . ARG A 1 227 ? 44.406 17.729 -37.325 1.00 41.12 227 ARG A CA 1
ATOM 1786 C C . ARG A 1 227 ? 43.644 18.980 -36.890 1.00 41.12 227 ARG A C 1
ATOM 1788 O O . ARG A 1 227 ? 44.251 20.028 -36.702 1.00 41.12 227 ARG A O 1
ATOM 1795 N N . VAL A 1 228 ? 42.322 18.887 -36.810 1.00 42.56 228 VAL A N 1
ATOM 1796 C CA . VAL A 1 228 ? 41.475 19.875 -36.132 1.00 42.56 228 VAL A CA 1
ATOM 1797 C C . VAL A 1 228 ? 40.904 19.168 -34.912 1.00 42.56 228 VAL A C 1
ATOM 1799 O O . VAL A 1 228 ? 40.346 18.081 -35.035 1.00 42.56 228 VAL A O 1
ATOM 1802 N N . HIS A 1 229 ? 41.162 19.756 -33.746 1.00 45.25 229 HIS A N 1
ATOM 1803 C CA . HIS A 1 229 ? 40.521 19.426 -32.480 1.00 45.25 229 HIS A CA 1
ATOM 1804 C C . HIS A 1 229 ? 39.003 19.531 -32.601 1.00 45.25 229 HIS A C 1
ATOM 1806 O O . HIS A 1 229 ? 38.497 20.492 -33.177 1.00 45.25 229 HIS A O 1
ATOM 1812 N N . GLN A 1 230 ? 38.310 18.595 -31.965 1.00 41.84 230 GLN A N 1
ATOM 1813 C CA . GLN A 1 230 ? 36.984 18.845 -31.430 1.00 41.84 230 GLN A CA 1
ATOM 1814 C C . GLN A 1 230 ? 36.933 18.171 -30.056 1.00 41.84 230 GLN A C 1
ATOM 1816 O O . GLN A 1 230 ? 36.897 16.945 -29.962 1.00 41.84 230 GLN A O 1
ATOM 1821 N N . ASP A 1 231 ? 37.023 18.998 -29.019 1.00 47.50 231 ASP A N 1
ATOM 1822 C CA . ASP A 1 231 ? 36.403 18.731 -27.727 1.00 47.50 231 ASP A CA 1
ATOM 1823 C C . ASP A 1 231 ? 34.878 18.678 -27.929 1.00 47.50 231 ASP A C 1
ATOM 1825 O O . ASP A 1 231 ? 34.348 19.490 -28.688 1.00 47.50 231 ASP A O 1
ATOM 1829 N N . ASP A 1 232 ? 34.203 17.696 -27.323 1.00 46.09 232 ASP A N 1
ATOM 1830 C CA . ASP A 1 232 ? 32.998 17.868 -26.487 1.00 46.09 232 ASP A CA 1
ATOM 1831 C C . ASP A 1 232 ? 32.224 16.543 -26.288 1.00 46.09 232 ASP A C 1
ATOM 1833 O O . ASP A 1 232 ? 31.857 15.865 -27.252 1.00 46.09 232 ASP A O 1
ATOM 1837 N N . VAL A 1 233 ? 31.909 16.304 -25.002 1.00 44.78 233 VAL A N 1
ATOM 1838 C CA . VAL A 1 233 ? 31.044 15.288 -24.344 1.00 44.78 233 VAL A CA 1
ATOM 1839 C C . VAL A 1 233 ? 31.619 13.891 -24.104 1.00 44.78 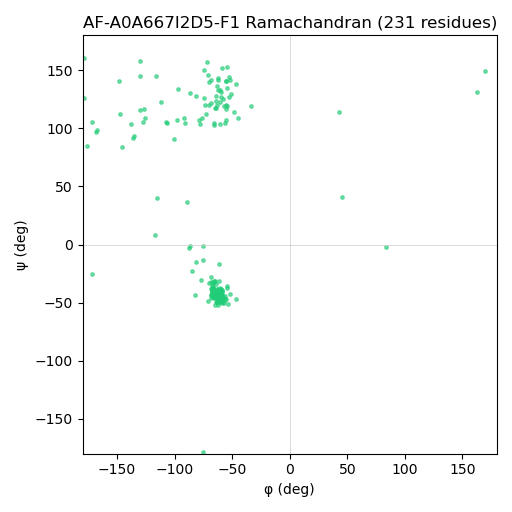233 VAL A C 1
ATOM 1841 O O . VAL A 1 233 ? 31.703 13.071 -25.043 1.00 44.78 233 VAL A O 1
#

pLDDT: mean 78.01, std 25.46, range [29.16, 98.75]

Foldseek 3Di:
DDDDDDDDDDDDDDDDDDDDDDDDDDDPDDDDQVVVVVVVVLVVVLVVVCVVVDLVVQCVVVVVCCVVCVPVSVVVVVVVSVCVSVVSVV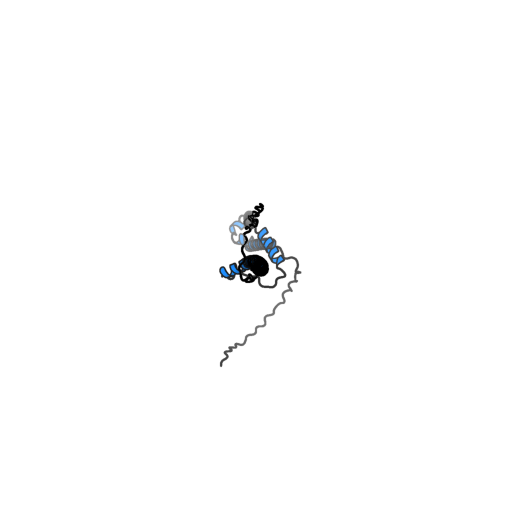VVVVVCVVVVVNVVSVVVVVVCVVCVPPPDDDDDDPPDVVVVVCVVCVVVVVVVVVVVVVVVVVVVVVVVVVVVVVVVVVVVVVVVVVVVVVVVVVVVVVPPPDPPDDDDDDDDDDDDDDDDDDDDDDDDDDDDDDDDDDDDD

Organism: Lynx canadensis (NCBI:txid61383)

Secondary structure (DSSP, 8-state):
---------------------------TT-PPPHHHHHHHHHHHHHHHHHHHT-HHHHHHHSHHHHHH-HHHHHHHHHHHHHHHHHHHHHHHHHHHHHTTHHHHHHHHHHHHHTTTT--SPPP---S-HHHHHHHHHHHHHHHHHHHHHHHHHHHHHHHHHHHHHHHHHHHHHHHHHHHHHHHHHHHHHHTSPPP-----------------PPPP-------PPP-------